Protein 3PNR (pdb70)

Structure (mmCIF, N/CA/C/O backbone):
data_3PNR
#
_entry.id   3PNR
#
_cell.length_a   71.150
_cell.length_b   71.150
_cell.length_c   120.090
_cell.angle_alpha   90.00
_cell.angle_beta   90.00
_cell.angle_gamma   90.00
#
_symmetry.space_group_name_H-M   'P 43'
#
loop_
_entity.id
_entity.type
_entity.pdbx_description
1 polymer 'Falcipain 2'
2 polymer PbICP-C
3 non-polymer GLYCEROL
4 non-polymer 'CADMIUM ION'
5 water water
#
loop_
_atom_site.group_PDB
_atom_site.id
_atom_site.type_symbol
_atom_site.label_atom_id
_atom_site.label_alt_id
_atom_site.label_comp_id
_atom_site.label_asym_id
_atom_site.label_entity_id
_atom_site.label_seq_id
_atom_site.pdbx_PDB_ins_code
_atom_site.Cartn_x
_atom_site.Cartn_y
_atom_site.Cartn_z
_atom_site.occupancy
_atom_site.B_iso_or_equiv
_atom_site.auth_seq_id
_atom_site.auth_comp_id
_atom_site.auth_asym_id
_atom_site.auth_atom_id
_atom_site.pdbx_PDB_model_num
ATOM 1 N N . MET A 1 1 ? 12.217 58.179 1.032 1.00 93.20 2 MET A N 1
ATOM 2 C CA . MET A 1 1 ? 11.669 58.716 -0.208 1.00 101.91 2 MET A CA 1
ATOM 3 C C . MET A 1 1 ? 10.448 57.932 -0.675 1.00 107.66 2 MET A C 1
ATOM 4 O O . MET A 1 1 ? 10.229 56.796 -0.258 1.00 114.54 2 MET A O 1
ATOM 9 N N . ASN A 1 2 ? 9.650 58.548 -1.541 1.00 103.76 3 ASN A N 1
ATOM 10 C CA . ASN A 1 2 ? 8.476 57.881 -2.081 1.00 94.84 3 ASN A CA 1
ATOM 11 C C . ASN A 1 2 ? 8.850 56.780 -3.045 1.00 77.73 3 ASN A C 1
ATOM 12 O O . ASN A 1 2 ? 9.714 56.951 -3.910 1.00 72.04 3 ASN A O 1
ATOM 17 N N . TYR A 1 3 ? 8.193 55.643 -2.878 1.00 67.92 4 TYR A N 1
ATOM 18 C CA . TYR A 1 3 ? 8.286 54.569 -3.843 1.00 60.77 4 TYR A CA 1
ATOM 19 C C . TYR A 1 3 ? 7.680 55.045 -5.161 1.00 57.59 4 TYR A C 1
ATOM 20 O O . TYR A 1 3 ? 8.304 54.939 -6.212 1.00 55.00 4 TYR A O 1
ATOM 29 N N . GLU A 1 4 ? 6.468 55.591 -5.088 1.00 61.49 5 GLU A N 1
ATOM 30 C CA . GLU A 1 4 ? 5.764 56.105 -6.264 1.00 68.22 5 GLU A CA 1
ATOM 31 C C . GLU A 1 4 ? 6.578 57.155 -7.012 1.00 70.01 5 GLU A C 1
ATOM 32 O O . GLU A 1 4 ? 6.606 57.166 -8.240 1.00 75.75 5 GLU A O 1
ATOM 38 N N . GLU A 1 5 ? 7.243 58.036 -6.274 1.00 68.94 6 GLU A N 1
ATOM 39 C CA . GLU A 1 5 ? 8.088 59.039 -6.901 1.00 77.93 6 GLU A CA 1
ATOM 40 C C . GLU A 1 5 ? 9.176 58.382 -7.741 1.00 81.35 6 GLU A C 1
ATOM 41 O O . GLU A 1 5 ? 9.301 58.660 -8.930 1.00 82.35 6 GLU A O 1
ATOM 47 N N . VAL A 1 6 ? 9.946 57.494 -7.116 1.00 84.72 7 VAL A N 1
ATOM 48 C CA . VAL A 1 6 ? 11.054 56.798 -7.777 1.00 75.62 7 VAL A CA 1
ATOM 49 C C . VAL A 1 6 ? 10.602 55.840 -8.889 1.00 73.00 7 VAL A C 1
ATOM 50 O O . VAL A 1 6 ? 11.258 55.722 -9.928 1.00 67.53 7 VAL A O 1
ATOM 54 N N . ILE A 1 7 ? 9.489 55.148 -8.672 1.00 70.09 8 ILE A N 1
ATOM 55 C CA . ILE A 1 7 ? 9.028 54.170 -9.646 1.00 72.60 8 ILE A CA 1
ATOM 56 C C . ILE A 1 7 ? 8.738 54.819 -11.002 1.00 81.93 8 ILE A C 1
ATOM 57 O O . ILE A 1 7 ? 8.999 54.229 -12.051 1.00 83.20 8 ILE A O 1
ATOM 62 N N . LYS A 1 8 ? 8.213 56.041 -10.979 1.00 89.20 9 LYS A N 1
ATOM 63 C CA . LYS A 1 8 ? 7.930 56.765 -12.216 1.00 92.39 9 LYS A CA 1
ATOM 64 C C . LYS A 1 8 ? 9.169 56.880 -13.107 1.00 83.68 9 LYS A C 1
ATOM 65 O O . LYS A 1 8 ? 9.091 56.670 -14.318 1.00 79.97 9 LYS A O 1
ATOM 71 N N . LYS A 1 9 ? 10.307 57.207 -12.497 1.00 81.89 10 LYS A N 1
ATOM 72 C CA . LYS A 1 9 ? 11.570 57.352 -13.224 1.00 78.35 10 LYS A CA 1
ATOM 73 C C . LYS A 1 9 ? 12.105 56.047 -13.813 1.00 86.36 10 LYS A C 1
ATOM 74 O O . LYS A 1 9 ? 12.977 56.067 -14.685 1.00 84.22 10 LYS A O 1
ATOM 80 N N . TYR A 1 10 ? 11.596 54.914 -13.337 1.00 93.70 11 TYR A N 1
ATOM 81 C CA . TYR A 1 10 ? 12.103 53.620 -13.794 1.00 90.45 11 TYR A CA 1
ATOM 82 C C . TYR A 1 10 ? 11.100 52.777 -14.586 1.00 95.63 11 TYR A C 1
ATOM 83 O O . TYR A 1 10 ? 11.498 51.957 -15.413 1.00 96.55 11 TYR A O 1
ATOM 92 N N . ARG A 1 11 ? 9.809 52.978 -14.345 1.00 92.88 12 ARG A N 1
ATOM 93 C CA . ARG A 1 11 ? 8.797 52.199 -15.053 1.00 92.83 12 ARG A CA 1
ATOM 94 C C . ARG A 1 11 ? 8.408 52.827 -16.389 1.00 101.09 12 ARG A C 1
ATOM 95 O O . ARG A 1 11 ? 8.378 52.150 -17.421 1.00 96.87 12 ARG A O 1
ATOM 103 N N . GLY A 1 12 ? 8.110 54.121 -16.365 1.00 108.46 13 GLY A N 1
ATOM 104 C CA . GLY A 1 12 ? 7.595 54.794 -17.543 1.00 114.25 13 GLY A CA 1
ATOM 105 C C . GLY A 1 12 ? 6.108 54.540 -17.701 1.00 120.28 13 GLY A C 1
ATOM 106 O O . GLY A 1 12 ? 5.362 54.561 -16.719 1.00 120.97 13 GLY A O 1
ATOM 107 N N . GLU A 1 13 ? 5.674 54.289 -18.933 1.00 125.69 14 GLU A N 1
ATOM 108 C CA . GLU A 1 13 ? 4.256 54.072 -19.219 1.00 130.45 14 GLU A CA 1
ATOM 109 C C . GLU A 1 13 ? 3.957 52.633 -19.634 1.00 131.70 14 GLU A C 1
ATOM 110 O O . GLU A 1 13 ? 2.797 52.242 -19.765 1.00 130.11 14 GLU A O 1
ATOM 116 N N . GLU A 1 14 ? 5.011 51.849 -19.833 1.00 133.12 15 GLU A N 1
ATOM 117 C CA . GLU A 1 14 ? 4.880 50.483 -20.330 1.00 131.66 15 GLU A CA 1
ATOM 118 C C . GLU A 1 14 ? 4.403 49.502 -19.261 1.00 123.02 15 GLU A C 1
ATOM 119 O O . GLU A 1 14 ? 4.803 49.593 -18.097 1.00 120.51 15 GLU A O 1
ATOM 125 N N . ASN A 1 15 ? 3.554 48.560 -19.668 1.00 113.50 16 ASN A N 1
ATOM 126 C CA . ASN A 1 15 ? 3.141 47.460 -18.800 1.00 103.08 16 ASN A CA 1
ATOM 127 C C . ASN A 1 15 ? 4.235 46.393 -18.759 1.00 88.26 16 ASN A C 1
ATOM 128 O O . ASN A 1 15 ? 5.301 46.580 -19.356 1.00 83.30 16 ASN A O 1
ATOM 133 N N . PHE A 1 16 ? 3.984 45.283 -18.063 1.00 76.56 17 PHE A N 1
ATOM 134 C CA . PHE A 1 16 ? 4.973 44.195 -17.992 1.00 67.29 17 PHE A CA 1
ATOM 135 C C . PHE A 1 16 ? 4.378 42.815 -17.680 1.00 58.51 17 PHE A C 1
ATOM 136 O O . PHE A 1 16 ? 3.388 42.689 -16.956 1.00 54.44 17 PHE A O 1
ATOM 144 N N . ASP A 1 17 ? 5.001 41.782 -18.232 1.00 61.04 18 ASP A N 1
ATOM 145 C CA . ASP A 1 17 ? 4.572 40.410 -17.985 1.00 68.52 18 ASP A CA 1
ATOM 146 C C . ASP A 1 17 ? 4.718 40.020 -16.514 1.00 68.46 18 ASP A C 1
ATOM 147 O O . ASP A 1 17 ? 5.814 40.063 -15.950 1.00 69.45 18 ASP A O 1
ATOM 152 N N . HIS A 1 18 ? 3.602 39.630 -15.907 1.00 63.67 19 HIS A N 1
ATOM 153 C CA . HIS A 1 18 ? 3.543 39.356 -14.478 1.00 62.98 19 HIS A CA 1
ATOM 154 C C . HIS A 1 18 ? 3.840 37.891 -14.182 1.00 57.64 19 HIS A C 1
ATOM 155 O O . HIS A 1 18 ? 3.845 37.465 -13.026 1.00 57.17 19 HIS A O 1
ATOM 162 N N . ALA A 1 19 ? 4.085 37.122 -15.233 1.00 54.39 20 ALA A N 1
ATOM 163 C CA . ALA A 1 19 ? 4.341 35.691 -15.084 1.00 57.88 20 ALA A CA 1
ATOM 164 C C . ALA A 1 19 ? 5.786 35.409 -14.678 1.00 62.31 20 ALA A C 1
ATOM 165 O O . ALA A 1 19 ? 6.043 34.704 -13.694 1.00 64.41 20 ALA A O 1
ATOM 167 N N . ALA A 1 20 ? 6.722 35.966 -15.442 1.00 53.94 21 ALA A N 1
ATOM 168 C CA . ALA A 1 20 ? 8.128 35.636 -15.268 1.00 55.31 21 ALA A CA 1
ATOM 169 C C . ALA A 1 20 ? 9.073 36.817 -15.434 1.00 54.10 21 ALA A C 1
ATOM 170 O O . ALA A 1 20 ? 8.916 37.630 -16.342 1.00 61.14 21 ALA A O 1
ATOM 172 N N . TYR A 1 21 ? 10.044 36.894 -14.527 1.00 48.82 22 TYR A N 1
ATOM 173 C CA . TYR A 1 21 ? 11.223 37.749 -14.665 1.00 53.61 22 TYR A CA 1
ATOM 174 C C . TYR A 1 21 ? 12.280 37.345 -13.623 1.00 53.82 22 TYR A C 1
ATOM 175 O O . TYR A 1 21 ? 11.978 37.235 -12.428 1.00 46.65 22 TYR A O 1
ATOM 184 N N . ASP A 1 22 ? 13.507 37.113 -14.083 1.00 45.25 23 ASP A N 1
ATOM 185 C CA . ASP A 1 22 ? 14.538 36.502 -13.248 1.00 39.66 23 ASP A CA 1
ATOM 186 C C . ASP A 1 22 ? 15.873 37.219 -13.385 1.00 38.23 23 ASP A C 1
ATOM 187 O O . ASP A 1 22 ? 16.559 37.104 -14.403 1.00 38.93 23 ASP A O 1
ATOM 192 N N . TRP A 1 23 ? 16.252 37.935 -12.338 1.00 39.67 24 TRP A N 1
ATOM 193 C CA . TRP A 1 23 ? 17.460 38.732 -12.375 1.00 41.01 24 TRP A CA 1
ATOM 194 C C . TRP A 1 23 ? 18.712 37.898 -12.562 1.00 37.44 24 TRP A C 1
ATOM 195 O O . TRP A 1 23 ? 19.736 38.404 -13.028 1.00 36.75 24 TRP A O 1
ATOM 206 N N . ARG A 1 24 ? 18.633 36.620 -12.216 1.00 32.95 25 ARG A N 1
ATOM 207 C CA . ARG A 1 24 ? 19.771 35.726 -12.427 1.00 39.25 25 ARG A CA 1
ATOM 208 C C . ARG A 1 24 ? 20.152 35.661 -13.907 1.00 45.30 25 ARG A C 1
ATOM 209 O O . ARG A 1 24 ? 21.249 35.236 -14.273 1.00 43.18 25 ARG A O 1
ATOM 217 N N . LEU A 1 25 ? 19.228 36.091 -14.753 1.00 45.36 26 LEU A N 1
ATOM 218 C CA . LEU A 1 25 ? 19.415 36.005 -16.185 1.00 43.35 26 LEU A CA 1
ATOM 219 C C . LEU A 1 25 ? 19.637 37.377 -16.793 1.00 41.18 26 LEU A C 1
ATOM 220 O O . LEU A 1 25 ? 19.876 37.507 -17.993 1.00 42.04 26 LEU A O 1
ATOM 225 N N . HIS A 1 26 ? 19.563 38.400 -15.957 1.00 39.02 27 HIS A N 1
ATOM 226 C CA . HIS A 1 26 ? 19.729 39.761 -16.429 1.00 40.81 27 HIS A CA 1
ATOM 227 C C . HIS A 1 26 ? 20.800 40.476 -15.643 1.00 47.04 27 HIS A C 1
ATOM 228 O O . HIS A 1 26 ? 20.624 41.624 -15.233 1.00 55.87 27 HIS A O 1
ATOM 235 N N . SER A 1 27 ? 21.908 39.772 -15.429 1.00 45.14 28 SER A N 1
ATOM 236 C CA . SER A 1 27 ? 23.097 40.360 -14.841 1.00 38.87 28 SER A CA 1
ATOM 237 C C . SER A 1 27 ? 22.774 41.099 -13.534 1.00 37.44 28 SER A C 1
ATOM 238 O O . SER A 1 27 ? 23.354 42.140 -13.229 1.00 40.58 28 SER A O 1
ATOM 241 N N . GLY A 1 28 ? 21.859 40.543 -12.748 1.00 41.33 29 GLY A N 1
ATOM 242 C CA . GLY A 1 28 ? 21.430 41.205 -11.525 1.00 47.24 29 GLY A CA 1
ATOM 243 C C . GLY A 1 28 ? 21.611 40.439 -10.224 1.00 44.01 29 GLY A C 1
ATOM 244 O O . GLY A 1 28 ? 21.242 40.941 -9.164 1.00 31.68 29 GLY A O 1
ATOM 245 N N . VAL A 1 29 ? 22.178 39.235 -10.285 1.00 40.80 30 VAL A N 1
ATOM 246 C CA . VAL A 1 29 ? 22.336 38.436 -9.075 1.00 38.69 30 VAL A CA 1
ATOM 247 C C . VAL A 1 29 ? 23.736 37.875 -8.920 1.00 40.88 30 VAL A C 1
ATOM 248 O O . VAL A 1 29 ? 24.204 37.134 -9.766 1.00 46.61 30 VAL A O 1
ATOM 252 N N . THR A 1 30 ? 24.396 38.232 -7.827 1.00 44.85 31 THR A N 1
ATOM 253 C CA . THR A 1 30 ? 25.720 37.712 -7.524 1.00 43.10 31 THR A CA 1
ATOM 254 C C . THR A 1 30 ? 25.644 36.368 -6.783 1.00 45.43 31 THR A C 1
ATOM 255 O O . THR A 1 30 ? 24.586 35.974 -6.288 1.00 41.36 31 THR A O 1
ATOM 259 N N . PRO A 1 31 ? 26.778 35.658 -6.709 1.00 45.84 32 PRO A N 1
ATOM 260 C CA . PRO A 1 31 ? 26.865 34.311 -6.121 1.00 47.22 32 PRO A CA 1
ATOM 261 C C . PRO A 1 31 ? 26.335 34.211 -4.693 1.00 44.45 32 PRO A C 1
ATOM 262 O O . PRO A 1 31 ? 26.579 35.098 -3.869 1.00 36.72 32 PRO A O 1
ATOM 266 N N . VAL A 1 32 ? 25.614 33.122 -4.434 1.00 40.70 33 VAL A N 1
ATOM 267 C CA . VAL A 1 32 ? 25.120 32.757 -3.115 1.00 38.94 33 VAL A CA 1
ATOM 268 C C . VAL A 1 32 ? 26.254 32.678 -2.095 1.00 40.11 33 VAL A C 1
ATOM 269 O O . VAL A 1 32 ? 27.358 32.223 -2.400 1.00 40.91 33 VAL A O 1
ATOM 273 N N . LYS A 1 33 ? 25.968 33.125 -0.880 1.00 41.75 34 LYS A N 1
ATOM 274 C CA . LYS A 1 33 ? 26.918 33.021 0.223 1.00 38.82 34 LYS A CA 1
ATOM 275 C C . LYS A 1 33 ? 26.365 32.214 1.404 1.00 37.65 34 LYS A C 1
ATOM 276 O O . LYS A 1 33 ? 25.259 31.677 1.365 1.00 37.63 34 LYS A O 1
ATOM 282 N N . ASP A 1 34 ? 27.153 32.127 2.462 1.00 39.35 35 ASP A N 1
ATOM 283 C CA . ASP A 1 34 ? 26.774 31.315 3.598 1.00 35.72 35 ASP A CA 1
ATOM 284 C C . ASP A 1 34 ? 27.018 32.105 4.876 1.00 39.73 35 ASP A C 1
ATOM 285 O O . ASP A 1 34 ? 28.158 32.441 5.199 1.00 46.35 35 ASP A O 1
ATOM 290 N N . GLN A 1 35 ? 25.936 32.413 5.588 1.00 42.70 36 GLN A N 1
ATOM 291 C CA . GLN A 1 35 ? 26.019 33.072 6.887 1.00 44.33 36 GLN A CA 1
ATOM 292 C C . GLN A 1 35 ? 26.550 32.112 7.953 1.00 40.55 36 GLN A C 1
ATOM 293 O O . GLN A 1 35 ? 26.992 32.538 9.024 1.00 40.38 36 GLN A O 1
ATOM 299 N N . LYS A 1 36 ? 26.508 30.818 7.642 1.00 39.58 37 LYS A N 1
ATOM 300 C CA . LYS A 1 36 ? 26.929 29.772 8.566 1.00 39.31 37 LYS A CA 1
ATOM 301 C C . LYS A 1 36 ? 26.121 29.826 9.863 1.00 52.33 37 LYS A C 1
ATOM 302 O O . LYS A 1 36 ? 24.941 30.184 9.854 1.00 46.05 37 LYS A O 1
ATOM 308 N N . ASN A 1 37 ? 26.755 29.468 10.975 1.00 57.56 38 ASN A N 1
ATOM 309 C CA . ASN A 1 37 ? 26.051 29.397 12.245 1.00 60.54 38 ASN A CA 1
ATOM 310 C C . ASN A 1 37 ? 26.104 30.726 12.969 1.00 67.32 38 ASN A C 1
ATOM 311 O O . ASN A 1 37 ? 26.902 30.919 13.888 1.00 78.66 38 ASN A O 1
ATOM 316 N N . CYS A 1 38 ? 25.240 31.642 12.555 1.00 57.19 39 CYS A N 1
ATOM 317 C CA . CYS A 1 38 ? 25.357 33.024 12.969 1.00 48.90 39 CYS A CA 1
ATOM 318 C C . CYS A 1 38 ? 24.082 33.722 12.518 1.00 45.41 39 CYS A C 1
ATOM 319 O O . CYS A 1 38 ? 23.681 33.573 11.373 1.00 36.65 39 CYS A O 1
ATOM 322 N N . GLY A 1 39 ? 23.432 34.461 13.416 1.00 47.21 40 GLY A N 1
ATOM 323 C CA . GLY A 1 39 ? 22.189 35.140 13.077 1.00 44.35 40 GLY A CA 1
ATOM 324 C C . GLY A 1 39 ? 22.408 36.438 12.318 1.00 42.61 40 GLY A C 1
ATOM 325 O O . GLY A 1 39 ? 22.031 37.520 12.777 1.00 43.23 40 GLY A O 1
ATOM 326 N N . SER A 1 40 ? 23.001 36.327 11.137 1.00 40.50 41 SER A N 1
ATOM 327 C CA . SER A 1 40 ? 23.497 37.493 10.416 1.00 37.37 41 SER A CA 1
ATOM 328 C C . SER A 1 40 ? 22.936 37.617 8.990 1.00 32.27 41 SER A C 1
ATOM 329 O O . SER A 1 40 ? 23.439 38.395 8.178 1.00 33.70 41 SER A O 1
ATOM 332 N N . ALA A 1 41 ? 21.895 36.850 8.683 1.00 32.09 42 ALA A N 1
ATOM 333 C CA . ALA A 1 41 ? 21.224 36.971 7.387 1.00 30.62 42 ALA A CA 1
ATOM 334 C C . ALA A 1 41 ? 20.795 38.410 7.062 1.00 33.02 42 ALA A C 1
ATOM 335 O O . ALA A 1 41 ? 20.632 38.756 5.898 1.00 39.64 42 ALA A O 1
ATOM 337 N N . TRP A 1 42 ? 20.603 39.238 8.086 1.00 38.59 43 TRP A N 1
ATOM 338 C CA . TRP A 1 42 ? 20.224 40.629 7.869 1.00 37.68 43 TRP A CA 1
ATOM 339 C C . TRP A 1 42 ? 21.348 41.345 7.112 1.00 39.80 43 TRP A C 1
ATOM 340 O O . TRP A 1 42 ? 21.106 42.264 6.325 1.00 41.84 43 TRP A O 1
ATOM 351 N N . ALA A 1 43 ? 22.580 40.905 7.329 1.00 37.82 44 ALA A N 1
ATOM 352 C CA . ALA A 1 43 ? 23.722 41.496 6.637 1.00 37.16 44 ALA A CA 1
ATOM 353 C C . ALA A 1 43 ? 23.851 40.949 5.208 1.00 34.99 44 ALA A C 1
ATOM 354 O O . ALA A 1 43 ? 24.156 41.679 4.269 1.00 42.52 44 ALA A O 1
ATOM 356 N N . PHE A 1 44 ? 23.607 39.660 5.044 1.00 42.05 45 PHE A N 1
ATOM 357 C CA . PHE A 1 44 ? 23.726 39.042 3.734 1.00 43.89 45 PHE A CA 1
ATOM 358 C C . PHE A 1 44 ? 22.663 39.569 2.787 1.00 33.93 45 PHE A C 1
ATOM 359 O O . PHE A 1 44 ? 22.970 39.940 1.660 1.00 38.92 45 PHE A O 1
ATOM 367 N N . SER A 1 45 ? 21.425 39.623 3.263 1.00 33.38 46 SER A N 1
ATOM 368 C CA . SER A 1 45 ? 20.305 40.211 2.523 1.00 34.47 46 SER A CA 1
ATOM 369 C C . SER A 1 45 ? 20.632 41.623 2.009 1.00 34.94 46 SER A C 1
ATOM 370 O O . SER A 1 45 ? 20.559 41.893 0.811 1.00 40.02 46 SER A O 1
ATOM 373 N N . SER A 1 46 ? 20.998 42.511 2.928 1.00 28.71 47 SER A N 1
ATOM 374 C CA . SER A 1 46 ? 21.324 43.902 2.614 1.00 28.60 47 SER A CA 1
ATOM 375 C C . SER A 1 46 ? 22.498 44.053 1.658 1.00 34.05 47 SER A C 1
ATOM 376 O O . SER A 1 46 ? 22.362 44.672 0.611 1.00 35.55 47 SER A O 1
ATOM 379 N N . ILE A 1 47 ? 23.658 43.519 2.041 1.00 31.73 48 ILE A N 1
ATOM 380 C CA . ILE A 1 47 ? 24.831 43.559 1.175 1.00 29.54 48 ILE A CA 1
ATOM 381 C C . ILE A 1 47 ? 24.469 42.995 -0.193 1.00 29.63 48 ILE A C 1
ATOM 382 O O . ILE A 1 47 ? 24.759 43.601 -1.220 1.00 37.13 48 ILE A O 1
ATOM 387 N N . GLY A 1 48 ? 23.831 41.830 -0.200 1.00 30.86 49 GLY A N 1
ATOM 388 C CA . GLY A 1 48 ? 23.349 41.233 -1.430 1.00 31.71 49 GLY A CA 1
ATOM 389 C C . GLY A 1 48 ? 22.624 42.227 -2.324 1.00 42.59 49 GLY A C 1
ATOM 390 O O . GLY A 1 48 ? 22.951 42.348 -3.507 1.00 50.01 49 GLY A O 1
ATOM 391 N N . SER A 1 49 ? 21.641 42.933 -1.767 1.00 40.38 50 SER A N 1
ATOM 392 C CA . SER A 1 49 ? 20.871 43.934 -2.516 1.00 38.20 50 SER A CA 1
ATOM 393 C C . SER A 1 49 ? 21.768 44.976 -3.172 1.00 40.08 50 SER A C 1
ATOM 394 O O . SER A 1 49 ? 21.522 45.383 -4.306 1.00 39.97 50 SER A O 1
ATOM 397 N N . VAL A 1 50 ? 22.811 45.397 -2.460 1.00 36.78 51 VAL A N 1
ATOM 398 C CA . VAL A 1 50 ? 23.738 46.398 -2.983 1.00 39.27 51 VAL A CA 1
ATOM 399 C C . VAL A 1 50 ? 24.601 45.849 -4.116 1.00 39.75 51 VAL A C 1
ATOM 400 O O . VAL A 1 50 ? 24.812 46.522 -5.130 1.00 35.97 51 VAL A O 1
ATOM 404 N N . GLU A 1 51 ? 25.110 44.636 -3.932 1.00 36.30 52 GLU A N 1
ATOM 405 C CA . GLU A 1 51 ? 25.849 43.957 -4.982 1.00 28.46 52 GLU A CA 1
ATOM 406 C C . GLU A 1 51 ? 25.006 43.934 -6.261 1.00 35.37 52 GLU A C 1
ATOM 407 O O . GLU A 1 51 ? 25.502 44.259 -7.344 1.00 37.91 52 GLU A O 1
ATOM 413 N N . SER A 1 52 ? 23.728 43.580 -6.141 1.00 36.85 53 SER A N 1
ATOM 414 C CA . SER A 1 52 ? 22.830 43.601 -7.309 1.00 39.12 53 SER A CA 1
ATOM 415 C C . SER A 1 52 ? 22.793 44.940 -8.037 1.00 42.08 53 SER A C 1
ATOM 416 O O . SER A 1 52 ? 23.053 45.010 -9.242 1.00 49.18 53 SER A O 1
ATOM 419 N N . GLN A 1 53 ? 22.452 45.994 -7.305 1.00 36.83 54 GLN A N 1
ATOM 420 C CA . GLN A 1 53 ? 22.440 47.346 -7.859 1.00 39.69 54 GLN A CA 1
ATOM 421 C C . GLN A 1 53 ? 23.717 47.670 -8.639 1.00 47.44 54 GLN A C 1
ATOM 422 O O . GLN A 1 53 ? 23.655 48.274 -9.700 1.00 51.74 54 GLN A O 1
ATOM 428 N N . TYR A 1 54 ? 24.870 47.250 -8.128 1.00 49.55 55 TYR A N 1
ATOM 429 C CA . TYR A 1 54 ? 26.138 47.524 -8.807 1.00 43.56 55 TYR A CA 1
ATOM 430 C C . TYR A 1 54 ? 26.266 46.781 -10.115 1.00 43.61 55 TYR A C 1
ATOM 431 O O . TYR A 1 54 ? 26.768 47.327 -11.093 1.00 53.13 55 TYR A O 1
ATOM 440 N N . ALA A 1 55 ? 25.808 45.534 -10.120 1.00 43.99 56 ALA A N 1
ATOM 441 C CA . ALA A 1 55 ? 25.827 44.699 -11.311 1.00 39.38 56 ALA A CA 1
ATOM 442 C C . ALA A 1 55 ? 24.897 45.268 -12.375 1.00 49.11 56 ALA A C 1
ATOM 443 O O . ALA A 1 55 ? 25.199 45.236 -13.571 1.00 54.30 56 ALA A O 1
ATOM 445 N N . ILE A 1 56 ? 23.758 45.783 -11.927 1.00 46.89 57 ILE A N 1
ATOM 446 C CA . ILE A 1 56 ? 22.723 46.260 -12.835 1.00 44.15 57 ILE A CA 1
ATOM 447 C C . ILE A 1 56 ? 23.023 47.675 -13.336 1.00 48.91 57 ILE A C 1
ATOM 448 O O . ILE A 1 56 ? 23.284 47.875 -14.517 1.00 56.35 57 ILE A O 1
ATOM 453 N N . ARG A 1 57 ? 23.009 48.646 -12.429 1.00 52.31 58 ARG A N 1
ATOM 454 C CA . ARG A 1 57 ? 23.127 50.057 -12.795 1.00 51.99 58 ARG A CA 1
ATOM 455 C C . ARG A 1 57 ? 24.507 50.454 -13.315 1.00 58.04 58 ARG A C 1
ATOM 456 O O . ARG A 1 57 ? 24.656 51.509 -13.924 1.00 66.28 58 ARG A O 1
ATOM 464 N N . LYS A 1 58 ? 25.516 49.624 -13.084 1.00 61.25 59 LYS A N 1
ATOM 465 C CA . LYS A 1 58 ? 26.888 50.030 -13.396 1.00 57.35 59 LYS A CA 1
ATOM 466 C C . LYS A 1 58 ? 27.750 48.924 -13.993 1.00 57.01 59 LYS A C 1
ATOM 467 O O . LYS A 1 58 ? 28.959 49.091 -14.158 1.00 55.18 59 LYS A O 1
ATOM 473 N N . ASN A 1 59 ? 27.121 47.803 -14.322 1.00 58.08 60 ASN A N 1
ATOM 474 C CA . ASN A 1 59 ? 27.823 46.677 -14.914 1.00 63.67 60 ASN A CA 1
ATOM 475 C C . ASN A 1 59 ? 29.107 46.321 -14.170 1.00 60.60 60 ASN A C 1
ATOM 476 O O . ASN A 1 59 ? 30.066 45.839 -14.770 1.00 66.96 60 ASN A O 1
ATOM 481 N N . LYS A 1 60 ? 29.118 46.559 -12.861 1.00 54.61 61 LYS A N 1
ATOM 482 C CA . LYS A 1 60 ? 30.253 46.206 -12.021 1.00 53.62 61 LYS A CA 1
ATOM 483 C C . LYS A 1 60 ? 29.923 44.962 -11.190 1.00 55.34 61 LYS A C 1
ATOM 484 O O . LYS A 1 60 ? 28.933 44.932 -10.461 1.00 58.44 61 LYS A O 1
ATOM 490 N N . LEU A 1 61 ? 30.748 43.929 -11.320 1.00 56.78 62 LEU A N 1
ATOM 491 C CA . LEU A 1 61 ? 30.585 42.718 -10.524 1.00 49.86 62 LEU A CA 1
ATOM 492 C C . LEU A 1 61 ? 31.477 42.800 -9.292 1.00 45.06 62 LEU A C 1
ATOM 493 O O . LEU A 1 61 ? 32.678 42.575 -9.365 1.00 55.68 62 LEU A O 1
ATOM 498 N N . ILE A 1 62 ? 30.886 43.160 -8.162 1.00 52.07 63 ILE A N 1
ATOM 499 C CA . ILE A 1 62 ? 31.640 43.308 -6.925 1.00 47.11 63 ILE A CA 1
ATOM 500 C C . ILE A 1 62 ? 30.925 42.569 -5.812 1.00 47.30 63 ILE A C 1
ATOM 501 O O . ILE A 1 62 ? 29.704 42.609 -5.720 1.00 59.89 63 ILE A O 1
ATOM 506 N N . THR A 1 63 ? 31.684 41.874 -4.979 1.00 43.53 64 THR A N 1
ATOM 507 C CA . THR A 1 63 ? 31.117 41.221 -3.809 1.00 42.92 64 THR A CA 1
ATOM 508 C C . THR A 1 63 ? 31.642 41.920 -2.559 1.00 44.65 64 THR A C 1
ATOM 509 O O . THR A 1 63 ? 32.833 42.223 -2.464 1.00 44.49 64 THR A O 1
ATOM 513 N N . LEU A 1 64 ? 30.752 42.183 -1.606 1.00 44.27 65 LEU A N 1
ATOM 514 C CA . LEU A 1 64 ? 31.089 43.047 -0.481 1.00 39.45 65 LEU A CA 1
ATOM 515 C C . LEU A 1 64 ? 31.090 42.334 0.866 1.00 51.26 65 LEU A C 1
ATOM 516 O O . LEU A 1 64 ? 30.705 41.165 0.975 1.00 50.89 65 LEU A O 1
ATOM 521 N N . SER A 1 65 ? 31.504 43.068 1.893 1.00 44.51 66 SER A N 1
ATOM 522 C CA . SER A 1 65 ? 31.876 42.475 3.165 1.00 42.83 66 SER A CA 1
ATOM 523 C C . SER A 1 65 ? 30.775 42.479 4.226 1.00 48.87 66 SER A C 1
ATOM 524 O O . SER A 1 65 ? 30.528 43.501 4.865 1.00 50.94 66 SER A O 1
ATOM 527 N N . GLU A 1 66 ? 30.143 41.324 4.431 1.00 41.84 67 GLU A N 1
ATOM 528 C CA . GLU A 1 66 ? 29.169 41.175 5.500 1.00 41.18 67 GLU A CA 1
ATOM 529 C C . GLU A 1 66 ? 29.846 41.258 6.850 1.00 42.94 67 GLU A C 1
ATOM 530 O O . GLU A 1 66 ? 29.256 41.757 7.810 1.00 52.54 67 GLU A O 1
ATOM 536 N N . GLN A 1 67 ? 31.073 40.754 6.938 1.00 35.98 68 GLN A N 1
ATOM 537 C CA . GLN A 1 67 ? 31.774 40.764 8.220 1.00 37.09 68 GLN A CA 1
ATOM 538 C C . GLN A 1 67 ? 31.833 42.185 8.764 1.00 38.74 68 GLN A C 1
ATOM 539 O O . GLN A 1 67 ? 31.674 42.405 9.959 1.00 41.91 68 GLN A O 1
ATOM 545 N N . GLU A 1 68 ? 32.048 43.149 7.872 1.00 37.26 69 GLU A N 1
ATOM 546 C CA . GLU A 1 68 ? 32.097 44.548 8.277 1.00 42.44 69 GLU A CA 1
ATOM 547 C C . GLU A 1 68 ? 30.788 45.020 8.885 1.00 44.53 69 GLU A C 1
ATOM 548 O O . GLU A 1 68 ? 30.790 45.638 9.940 1.00 50.51 69 GLU A O 1
ATOM 554 N N . LEU A 1 69 ? 29.667 44.736 8.232 1.00 49.52 70 LEU A N 1
ATOM 555 C CA . LEU A 1 69 ? 28.372 45.078 8.818 1.00 49.60 70 LEU A CA 1
ATOM 556 C C . LEU A 1 69 ? 28.168 44.386 10.166 1.00 46.12 70 LEU A C 1
ATOM 557 O O . LEU A 1 69 ? 27.661 44.991 11.107 1.00 48.23 70 LEU A O 1
ATOM 562 N N . VAL A 1 70 ? 28.558 43.116 10.256 1.00 45.04 71 VAL A N 1
ATOM 563 C CA . VAL A 1 70 ? 28.498 42.390 11.524 1.00 40.11 71 VAL A CA 1
ATOM 564 C C . VAL A 1 70 ? 29.329 43.115 12.596 1.00 49.08 71 VAL A C 1
ATOM 565 O O . VAL A 1 70 ? 28.840 43.381 13.693 1.00 52.03 71 VAL A O 1
ATOM 569 N N . ASP A 1 71 ? 30.571 43.459 12.264 1.00 47.15 72 ASP A N 1
ATOM 570 C CA . ASP A 1 71 ? 31.456 44.164 13.194 1.00 41.40 72 ASP A CA 1
ATOM 571 C C . ASP A 1 71 ? 31.078 45.624 13.467 1.00 44.97 72 ASP A C 1
ATOM 572 O O . ASP A 1 71 ? 31.118 46.072 14.611 1.00 45.00 72 ASP A O 1
ATOM 577 N N . CYS A 1 72 ? 30.730 46.364 12.417 1.00 45.41 73 CYS A N 1
ATOM 578 C CA . CYS A 1 72 ? 30.677 47.830 12.490 1.00 50.04 73 CYS A CA 1
ATOM 579 C C . CYS A 1 72 ? 29.282 48.436 12.598 1.00 57.96 73 CYS A C 1
ATOM 580 O O . CYS A 1 72 ? 29.147 49.639 12.789 1.00 66.28 73 CYS A O 1
ATOM 583 N N . SER A 1 73 ? 28.246 47.617 12.464 1.00 61.38 74 SER A N 1
ATOM 584 C CA . SER A 1 73 ? 26.878 48.120 12.507 1.00 55.70 74 SER A CA 1
ATOM 585 C C . SER A 1 73 ? 26.356 48.143 13.935 1.00 52.70 74 SER A C 1
ATOM 586 O O . SER A 1 73 ? 25.885 47.130 14.434 1.00 55.06 74 SER A O 1
ATOM 589 N N . PHE A 1 74 ? 26.413 49.307 14.575 1.00 59.80 75 PHE A N 1
ATOM 590 C CA . PHE A 1 74 ? 26.072 49.439 15.995 1.00 61.46 75 PHE A CA 1
ATOM 591 C C . PHE A 1 74 ? 24.569 49.541 16.328 1.00 59.20 75 PHE A C 1
ATOM 592 O O . PHE A 1 74 ? 24.180 49.499 17.495 1.00 59.77 75 PHE A O 1
ATOM 600 N N . LYS A 1 75 ? 23.719 49.660 15.318 1.00 54.85 76 LYS A N 1
ATOM 601 C CA . LYS A 1 75 ? 22.289 49.560 15.569 1.00 55.13 76 LYS A CA 1
ATOM 602 C C . LYS A 1 75 ? 21.878 48.094 15.647 1.00 56.37 76 LYS A C 1
ATOM 603 O O . LYS A 1 75 ? 20.914 47.748 16.317 1.00 60.74 76 LYS A O 1
ATOM 609 N N . ASN A 1 76 ? 22.624 47.233 14.964 1.00 51.01 77 ASN A N 1
ATOM 610 C CA . ASN A 1 76 ? 22.316 45.812 14.942 1.00 45.56 77 ASN A CA 1
ATOM 611 C C . ASN A 1 76 ? 23.143 45.025 15.952 1.00 45.19 77 ASN A C 1
ATOM 612 O O . ASN A 1 76 ? 23.990 45.588 16.647 1.00 40.41 77 ASN A O 1
ATOM 617 N N . TYR A 1 77 ? 22.905 43.719 16.024 1.00 41.16 78 TYR A N 1
ATOM 618 C CA . TYR A 1 77 ? 23.536 42.905 17.055 1.00 37.57 78 TYR A CA 1
ATOM 619 C C . TYR A 1 77 ? 24.357 41.744 16.510 1.00 40.80 78 TYR A C 1
ATOM 620 O O . TYR A 1 77 ? 24.358 40.655 17.084 1.00 45.20 78 TYR A O 1
ATOM 629 N N . GLY A 1 78 ? 25.062 41.988 15.413 1.00 42.90 79 GLY A N 1
ATOM 630 C CA . GLY A 1 78 ? 26.013 41.030 14.884 1.00 41.28 79 GLY A CA 1
ATOM 631 C C . GLY A 1 78 ? 25.412 39.660 14.661 1.00 41.68 79 GLY A C 1
ATOM 632 O O . GLY A 1 78 ? 24.430 39.510 13.945 1.00 41.29 79 GLY A O 1
ATOM 633 N N . CYS A 1 79 ? 26.003 38.659 15.299 1.00 40.18 80 CYS A N 1
ATOM 634 C CA . CYS A 1 79 ? 25.588 37.276 15.120 1.00 46.53 80 CYS A CA 1
ATOM 635 C C . CYS A 1 79 ? 24.278 36.948 15.806 1.00 51.25 80 CYS A C 1
ATOM 636 O O . CYS A 1 79 ? 23.791 35.819 15.713 1.00 55.83 80 CYS A O 1
ATOM 639 N N . ASN A 1 80 ? 23.704 37.935 16.485 1.00 47.45 81 ASN A N 1
ATOM 640 C CA . ASN A 1 80 ? 22.492 37.708 17.253 1.00 47.99 81 ASN A CA 1
ATOM 641 C C . ASN A 1 80 ? 21.263 38.408 16.710 1.00 47.22 81 ASN A C 1
ATOM 642 O O . ASN A 1 80 ? 20.269 38.552 17.412 1.00 58.79 81 ASN A O 1
ATOM 647 N N . GLY A 1 81 ? 21.325 38.825 15.455 1.00 39.96 82 GLY A N 1
ATOM 648 C CA . GLY A 1 81 ? 20.163 39.381 14.799 1.00 35.97 82 GLY A CA 1
ATOM 649 C C . GLY A 1 81 ? 20.325 40.848 14.478 1.00 42.77 82 GLY A C 1
ATOM 650 O O . GLY A 1 81 ? 21.227 41.512 14.987 1.00 43.05 82 GLY A O 1
ATOM 651 N N . GLY A 1 82 ? 19.444 41.352 13.620 1.00 36.47 83 GLY A N 1
ATOM 652 C CA . GLY A 1 82 ? 19.423 42.757 13.296 1.00 26.14 83 GLY A CA 1
ATOM 653 C C . GLY A 1 82 ? 18.235 43.069 12.419 1.00 35.70 83 GLY A C 1
ATOM 654 O O . GLY A 1 82 ? 17.375 42.216 12.205 1.00 35.17 83 GLY A O 1
ATOM 655 N N . LEU A 1 83 ? 18.196 44.298 11.911 1.00 40.94 84 LEU A N 1
ATOM 656 C CA . LEU A 1 83 ? 17.135 44.744 11.015 1.00 40.19 84 LEU A CA 1
ATOM 657 C C . LEU A 1 83 ? 17.734 45.229 9.710 1.00 42.30 84 LEU A C 1
ATOM 658 O O . LEU A 1 83 ? 18.848 45.763 9.679 1.00 48.35 84 LEU A O 1
ATOM 663 N N . ILE A 1 84 ? 16.979 45.035 8.635 1.00 45.00 85 ILE A N 1
ATOM 664 C CA . ILE A 1 84 ? 17.430 45.366 7.290 1.00 49.21 85 ILE A CA 1
ATOM 665 C C . ILE A 1 84 ? 17.705 46.858 7.130 1.00 52.07 85 ILE A C 1
ATOM 666 O O . ILE A 1 84 ? 18.756 47.251 6.622 1.00 60.95 85 ILE A O 1
ATOM 671 N N . ASN A 1 85 ? 16.776 47.685 7.589 1.00 46.78 86 ASN A N 1
ATOM 672 C CA . ASN A 1 85 ? 16.899 49.128 7.437 1.00 44.21 86 ASN A CA 1
ATOM 673 C C . ASN A 1 85 ? 18.012 49.711 8.304 1.00 42.86 86 ASN A C 1
ATOM 674 O O . ASN A 1 85 ? 18.673 50.676 7.916 1.00 53.71 86 ASN A O 1
ATOM 679 N N . ASN A 1 86 ? 18.202 49.134 9.484 1.00 39.19 87 ASN A N 1
ATOM 680 C CA . ASN A 1 86 ? 19.342 49.468 10.323 1.00 46.37 87 ASN A CA 1
ATOM 681 C C . ASN A 1 86 ? 20.613 49.243 9.545 1.00 51.96 87 ASN A C 1
ATOM 682 O O . ASN A 1 86 ? 21.586 49.974 9.717 1.00 56.05 87 ASN A O 1
ATOM 687 N N . ALA A 1 87 ? 20.594 48.206 8.706 1.00 45.44 88 ALA A N 1
ATOM 688 C CA . ALA A 1 87 ? 21.772 47.790 7.947 1.00 49.02 88 ALA A CA 1
ATOM 689 C C . ALA A 1 87 ? 22.142 48.815 6.888 1.00 49.53 88 ALA A C 1
ATOM 690 O O . ALA A 1 87 ? 23.323 49.097 6.680 1.00 45.67 88 ALA A O 1
ATOM 692 N N . PHE A 1 88 ? 21.129 49.359 6.215 1.00 44.02 89 PHE A N 1
ATOM 693 C CA . PHE A 1 88 ? 21.344 50.360 5.176 1.00 38.42 89 PHE A CA 1
ATOM 694 C C . PHE A 1 88 ? 21.761 51.686 5.781 1.00 39.61 89 PHE A C 1
ATOM 695 O O . PHE A 1 88 ? 22.706 52.320 5.318 1.00 41.30 89 PHE A O 1
ATOM 703 N N . GLU A 1 89 ? 21.045 52.099 6.818 1.00 40.36 90 GLU A N 1
ATOM 704 C CA . GLU A 1 89 ? 21.408 53.297 7.552 1.00 48.53 90 GLU A CA 1
ATOM 705 C C . GLU A 1 89 ? 22.863 53.229 7.984 1.00 50.04 90 GLU A C 1
ATOM 706 O O . GLU A 1 89 ? 23.601 54.212 7.879 1.00 54.89 90 GLU A O 1
ATOM 712 N N . ASP A 1 90 ? 23.296 52.063 8.447 1.00 53.33 91 ASP A N 1
ATOM 713 C CA . ASP A 1 90 ? 24.690 51.927 8.872 1.00 55.38 91 ASP A CA 1
ATOM 714 C C . ASP A 1 90 ? 25.674 51.958 7.691 1.00 47.04 91 ASP A C 1
ATOM 715 O O . ASP A 1 90 ? 26.793 52.452 7.827 1.00 40.20 91 ASP A O 1
ATOM 720 N N . MET A 1 91 ? 25.244 51.480 6.527 1.00 44.20 92 MET A N 1
ATOM 721 C CA . MET A 1 91 ? 26.087 51.554 5.331 1.00 50.25 92 MET A CA 1
ATOM 722 C C . MET A 1 91 ? 26.348 53.005 4.981 1.00 50.63 92 MET A C 1
ATOM 723 O O . MET A 1 91 ? 27.472 53.392 4.650 1.00 53.74 92 MET A O 1
ATOM 728 N N . ILE A 1 92 ? 25.290 53.802 5.044 1.00 47.31 93 ILE A N 1
ATOM 729 C CA . ILE A 1 92 ? 25.393 55.217 4.739 1.00 49.71 93 ILE A CA 1
ATOM 730 C C . ILE A 1 92 ? 26.309 55.910 5.747 1.00 46.40 93 ILE A C 1
ATOM 731 O O . ILE A 1 92 ? 27.280 56.569 5.378 1.00 48.02 93 ILE A O 1
ATOM 736 N N . GLU A 1 93 ? 26.012 55.728 7.024 1.00 39.73 94 GLU A N 1
ATOM 737 C CA . GLU A 1 93 ? 26.807 56.333 8.086 1.00 47.49 94 GLU A CA 1
ATOM 738 C C . GLU A 1 93 ? 28.308 55.987 8.010 1.00 49.73 94 GLU A C 1
ATOM 739 O O . GLU A 1 93 ? 29.153 56.807 8.361 1.00 58.90 94 GLU A O 1
ATOM 745 N N . LEU A 1 94 ? 28.643 54.782 7.554 1.00 45.11 95 LEU A N 1
ATOM 746 C CA . LEU A 1 94 ? 30.045 54.366 7.463 1.00 43.32 95 LEU A CA 1
ATOM 747 C C . LEU A 1 94 ? 30.730 54.895 6.206 1.00 50.31 95 LEU A C 1
ATOM 748 O O . LEU A 1 94 ? 31.941 54.765 6.043 1.00 60.80 95 LEU A O 1
ATOM 753 N N . GLY A 1 95 ? 29.949 55.466 5.304 1.00 44.50 96 GLY A N 1
ATOM 754 C CA . GLY A 1 95 ? 30.463 55.830 4.003 1.00 55.47 96 GLY A CA 1
ATOM 755 C C . GLY A 1 95 ? 30.899 54.631 3.175 1.00 60.70 96 GLY A C 1
ATOM 756 O O . GLY A 1 95 ? 31.969 54.656 2.570 1.00 66.11 96 GLY A O 1
ATOM 757 N N . GLY A 1 96 ? 30.087 53.576 3.152 1.00 54.74 97 GLY A N 1
ATOM 758 C CA . GLY A 1 96 ? 30.350 52.451 2.270 1.00 56.49 97 GLY A CA 1
ATOM 759 C C . GLY A 1 96 ? 31.102 51.261 2.850 1.00 48.26 97 GLY A C 1
ATOM 760 O O . GLY A 1 96 ? 31.676 51.328 3.934 1.00 51.10 97 GLY A O 1
ATOM 761 N N . ILE A 1 97 ? 31.122 50.172 2.091 1.00 44.32 98 ILE A N 1
ATOM 762 C CA . ILE A 1 97 ? 31.622 48.893 2.580 1.00 42.56 98 ILE A CA 1
ATOM 763 C C . ILE A 1 97 ? 32.820 48.374 1.797 1.00 36.74 98 ILE A C 1
ATOM 764 O O . ILE A 1 97 ? 32.904 48.537 0.591 1.00 37.74 98 ILE A O 1
ATOM 769 N N . CYS A 1 98 ? 33.748 47.736 2.494 1.00 41.41 99 CYS A N 1
ATOM 770 C CA . CYS A 1 98 ? 34.866 47.078 1.832 1.00 46.94 99 CYS A CA 1
ATOM 771 C C . CYS A 1 98 ? 34.387 45.864 1.038 1.00 49.12 99 CYS A C 1
ATOM 772 O O . CYS A 1 98 ? 33.358 45.271 1.359 1.00 52.25 99 CYS A O 1
ATOM 775 N N . PRO A 1 99 ? 35.126 45.508 -0.021 1.00 52.00 100 PRO A N 1
ATOM 776 C CA . PRO A 1 99 ? 34.979 44.218 -0.707 1.00 45.48 100 PRO A CA 1
ATOM 777 C C . PRO A 1 99 ? 35.376 43.084 0.232 1.00 48.17 100 PRO A C 1
ATOM 778 O O . PRO A 1 99 ? 36.298 43.262 1.040 1.00 41.63 100 PRO A O 1
ATOM 782 N N . ASP A 1 100 ? 34.702 41.939 0.132 1.00 47.10 101 ASP A N 1
ATOM 783 C CA . ASP A 1 100 ? 34.965 40.821 1.050 1.00 48.03 101 ASP A CA 1
ATOM 784 C C . ASP A 1 100 ? 36.311 40.124 0.821 1.00 44.11 101 ASP A C 1
ATOM 785 O O . ASP A 1 100 ? 36.750 39.335 1.652 1.00 48.13 101 ASP A O 1
ATOM 790 N N . GLY A 1 101 ? 36.966 40.412 -0.298 1.00 36.70 102 GLY A N 1
ATOM 791 C CA . GLY A 1 101 ? 38.345 39.990 -0.467 1.00 33.92 102 GLY A CA 1
ATOM 792 C C . GLY A 1 101 ? 39.250 40.644 0.574 1.00 48.66 102 GLY A C 1
ATOM 793 O O . GLY A 1 101 ? 40.149 40.004 1.119 1.00 53.26 102 GLY A O 1
ATOM 794 N N . ASP A 1 102 ? 39.001 41.919 0.865 1.00 49.29 103 ASP A N 1
ATOM 795 C CA . ASP A 1 102 ? 39.810 42.671 1.824 1.00 53.64 103 ASP A CA 1
ATOM 796 C C . ASP A 1 102 ? 39.404 42.419 3.276 1.00 61.03 103 ASP A C 1
ATOM 797 O O . ASP A 1 102 ? 40.172 42.669 4.198 1.00 63.86 103 ASP A O 1
ATOM 802 N N . TYR A 1 103 ? 38.189 41.920 3.469 1.00 62.23 104 TYR A N 1
ATOM 803 C CA . TYR A 1 103 ? 37.570 41.863 4.787 1.00 43.30 104 TYR A CA 1
ATOM 804 C C . TYR A 1 103 ? 36.664 40.636 4.816 1.00 38.23 104 TYR A C 1
ATOM 805 O O . TYR A 1 103 ? 35.446 40.756 4.848 1.00 36.79 104 TYR A O 1
ATOM 814 N N . PRO A 1 104 ? 37.269 39.444 4.780 1.00 38.02 105 PRO A N 1
ATOM 815 C CA . PRO A 1 104 ? 36.575 38.150 4.699 1.00 44.72 105 PRO A CA 1
ATOM 816 C C . PRO A 1 104 ? 35.560 37.931 5.808 1.00 47.62 105 PRO A C 1
ATOM 817 O O . PRO A 1 104 ? 35.589 38.598 6.842 1.00 47.30 105 PRO A O 1
ATOM 821 N N . TYR A 1 105 ? 34.674 36.969 5.591 1.00 47.20 106 TYR A N 1
ATOM 822 C CA . TYR A 1 105 ? 33.682 36.602 6.590 1.00 42.53 106 TYR A CA 1
ATOM 823 C C . TYR A 1 105 ? 34.219 35.533 7.543 1.00 45.09 106 TYR A C 1
ATOM 824 O O . TYR A 1 105 ? 34.742 34.505 7.114 1.00 49.16 106 TYR A O 1
ATOM 833 N N . VAL A 1 106 ? 34.089 35.774 8.841 1.00 44.13 107 VAL A N 1
ATOM 834 C CA . VAL A 1 106 ? 34.574 34.820 9.830 1.00 40.84 107 VAL A CA 1
ATOM 835 C C . VAL A 1 106 ? 33.486 34.475 10.852 1.00 46.89 107 VAL A C 1
ATOM 836 O O . VAL A 1 106 ? 33.778 34.024 11.969 1.00 42.71 107 VAL A O 1
ATOM 840 N N . SER A 1 107 ? 32.233 34.706 10.462 1.00 43.89 108 SER A N 1
ATOM 841 C CA . SER A 1 107 ? 31.081 34.306 11.261 1.00 45.90 108 SER A CA 1
ATOM 842 C C . SER A 1 107 ? 31.123 34.788 12.716 1.00 49.89 108 SER A C 1
ATOM 843 O O . SER A 1 107 ? 31.168 35.988 12.991 1.00 55.72 108 SER A O 1
ATOM 846 N N . ASP A 1 108 ? 31.110 33.827 13.636 1.00 51.81 109 ASP A N 1
ATOM 847 C CA . ASP A 1 108 ? 30.973 34.072 15.068 1.00 44.98 109 ASP A CA 1
ATOM 848 C C . ASP A 1 108 ? 32.309 34.306 15.795 1.00 45.95 109 ASP A C 1
ATOM 849 O O . ASP A 1 108 ? 32.336 34.592 16.995 1.00 49.61 109 ASP A O 1
ATOM 854 N N . ALA A 1 109 ? 33.414 34.171 15.073 1.00 35.05 110 ALA A N 1
ATOM 855 C CA . ALA A 1 109 ? 34.721 34.369 15.668 1.00 38.40 110 ALA A CA 1
ATOM 856 C C . ALA A 1 109 ? 34.961 35.846 16.010 1.00 46.88 110 ALA A C 1
ATOM 857 O O . ALA A 1 109 ? 34.695 36.728 15.203 1.00 49.09 110 ALA A O 1
ATOM 859 N N . PRO A 1 110 ? 35.465 36.115 17.220 1.00 58.70 111 PRO A N 1
ATOM 860 C CA . PRO A 1 110 ? 35.798 37.480 17.643 1.00 61.62 111 PRO A CA 1
ATOM 861 C C . PRO A 1 110 ? 36.599 38.241 16.582 1.00 58.04 111 PRO A C 1
ATOM 862 O O . PRO A 1 110 ? 37.690 37.822 16.193 1.00 59.13 111 PRO A O 1
ATOM 866 N N . ASN A 1 111 ? 36.047 39.362 16.133 1.00 49.24 112 ASN A N 1
ATOM 867 C CA . ASN A 1 111 ? 36.656 40.176 15.097 1.00 44.85 112 ASN A CA 1
ATOM 868 C C . ASN A 1 111 ? 36.402 41.658 15.385 1.00 48.64 112 ASN A C 1
ATOM 869 O O . ASN A 1 111 ? 35.302 42.037 15.789 1.00 52.72 112 ASN A O 1
ATOM 874 N N . LEU A 1 112 ? 37.408 42.506 15.196 1.00 48.53 113 LEU A N 1
ATOM 875 C CA . LEU A 1 112 ? 37.217 43.930 15.496 1.00 47.05 113 LEU A CA 1
ATOM 876 C C . LEU A 1 112 ? 36.834 44.724 14.251 1.00 40.85 113 LEU A C 1
ATOM 877 O O . LEU A 1 112 ? 37.372 44.505 13.165 1.00 34.30 113 LEU A O 1
ATOM 882 N N . CYS A 1 113 ? 35.903 45.654 14.417 1.00 42.88 114 CYS A N 1
ATOM 883 C CA . CYS A 1 113 ? 35.578 46.584 13.347 1.00 40.57 114 CYS A CA 1
ATOM 884 C C . CYS A 1 113 ? 36.800 47.400 12.924 1.00 44.29 114 CYS A C 1
ATOM 885 O O . CYS A 1 113 ? 37.480 48.015 13.751 1.00 44.08 114 CYS A O 1
ATOM 888 N N . ASN A 1 114 ? 37.063 47.409 11.626 1.00 47.76 115 ASN A N 1
ATOM 889 C CA . ASN A 1 114 ? 38.155 48.194 11.069 1.00 50.33 115 ASN A CA 1
ATOM 890 C C . ASN A 1 114 ? 37.824 48.650 9.663 1.00 46.01 115 ASN A C 1
ATOM 891 O O . ASN A 1 114 ? 38.071 47.924 8.705 1.00 47.34 115 ASN A O 1
ATOM 896 N N . ILE A 1 115 ? 37.282 49.857 9.542 1.00 42.27 116 ILE A N 1
ATOM 897 C CA . ILE A 1 115 ? 36.775 50.340 8.266 1.00 41.98 116 ILE A CA 1
ATOM 898 C C . ILE A 1 115 ? 37.846 50.868 7.314 1.00 47.19 116 ILE A C 1
ATOM 899 O O . ILE A 1 115 ? 37.511 51.446 6.289 1.00 48.54 116 ILE A O 1
ATOM 904 N N . ASP A 1 116 ? 39.121 50.677 7.631 1.00 45.12 117 ASP A N 1
ATOM 905 C CA . ASP A 1 116 ? 40.166 51.060 6.687 1.00 53.18 117 ASP A CA 1
ATOM 906 C C . ASP A 1 116 ? 40.968 49.858 6.200 1.00 62.66 117 ASP A C 1
ATOM 907 O O . ASP A 1 116 ? 42.171 49.955 5.978 1.00 70.06 117 ASP A O 1
ATOM 912 N N . ARG A 1 117 ? 40.288 48.731 6.018 1.00 63.75 118 ARG A N 1
ATOM 913 C CA . ARG A 1 117 ? 40.938 47.512 5.543 1.00 61.91 118 ARG A CA 1
ATOM 914 C C . ARG A 1 117 ? 40.891 47.441 4.024 1.00 64.57 118 ARG A C 1
ATOM 915 O O . ARG A 1 117 ? 41.344 46.470 3.414 1.00 69.80 118 ARG A O 1
ATOM 923 N N . CYS A 1 118 ? 40.335 48.487 3.423 1.00 64.48 119 CYS A N 1
ATOM 924 C CA . CYS A 1 118 ? 40.345 48.663 1.975 1.00 65.26 119 CYS A CA 1
ATOM 925 C C . CYS A 1 118 ? 40.477 50.152 1.656 1.00 66.32 119 CYS A C 1
ATOM 926 O O . CYS A 1 118 ? 40.080 51.008 2.450 1.00 64.99 119 CYS A O 1
ATOM 929 N N . THR A 1 119 ? 41.034 50.465 0.495 1.00 65.34 120 THR A N 1
ATOM 930 C CA . THR A 1 119 ? 41.137 51.854 0.077 1.00 75.86 120 THR A CA 1
ATOM 931 C C . THR A 1 119 ? 39.859 52.293 -0.623 1.00 79.40 120 THR A C 1
ATOM 932 O O . THR A 1 119 ? 39.288 53.338 -0.298 1.00 80.26 120 THR A O 1
ATOM 936 N N . GLU A 1 120 ? 39.420 51.488 -1.589 1.00 81.22 121 GLU A N 1
ATOM 937 C CA . GLU A 1 120 ? 38.172 51.738 -2.303 1.00 80.72 121 GLU A CA 1
ATOM 938 C C . GLU A 1 120 ? 37.005 51.047 -1.598 1.00 72.61 121 GLU A C 1
ATOM 939 O O . GLU A 1 120 ? 37.112 49.901 -1.176 1.00 73.12 121 GLU A O 1
ATOM 945 N N . LYS A 1 121 ? 35.895 51.764 -1.465 1.00 63.66 122 LYS A N 1
ATOM 946 C CA . LYS A 1 121 ? 34.713 51.244 -0.801 1.00 54.66 122 LYS A CA 1
ATOM 947 C C . LYS A 1 121 ? 33.510 51.486 -1.676 1.00 54.45 122 LYS A C 1
ATOM 948 O O . LYS A 1 121 ? 33.549 52.331 -2.564 1.00 57.26 122 LYS A O 1
ATOM 954 N N . TYR A 1 122 ? 32.438 50.742 -1.426 1.00 53.19 123 TYR A N 1
ATOM 955 C CA . TYR A 1 122 ? 31.210 50.906 -2.190 1.00 47.19 123 TYR A CA 1
ATOM 956 C C . TYR A 1 122 ? 30.055 51.222 -1.256 1.00 53.09 123 TYR A C 1
ATOM 957 O O . TYR A 1 122 ? 29.812 50.514 -0.279 1.00 59.28 123 TYR A O 1
ATOM 966 N N . GLY A 1 123 ? 29.355 52.307 -1.554 1.00 49.00 124 GLY A N 1
ATOM 967 C CA . GLY A 1 123 ? 28.295 52.772 -0.693 1.00 44.85 124 GLY A CA 1
ATOM 968 C C . GLY A 1 123 ? 26.996 52.833 -1.457 1.00 53.01 124 GLY A C 1
ATOM 969 O O . GLY A 1 123 ? 26.931 52.475 -2.637 1.00 51.11 124 GLY A O 1
ATOM 970 N N . ILE A 1 124 ? 25.954 53.277 -0.771 1.00 51.64 125 ILE A N 1
ATOM 971 C CA . ILE A 1 124 ? 24.684 53.538 -1.411 1.00 50.87 125 ILE A CA 1
ATOM 972 C C . ILE A 1 124 ? 24.369 55.002 -1.163 1.00 49.84 125 ILE A C 1
ATOM 973 O O . ILE A 1 124 ? 24.970 55.625 -0.298 1.00 42.70 125 ILE A O 1
ATOM 978 N N . LYS A 1 125 ? 23.460 55.571 -1.938 1.00 60.74 126 LYS A N 1
ATOM 979 C CA . LYS A 1 125 ? 23.098 56.963 -1.718 1.00 65.94 126 LYS A CA 1
ATOM 980 C C . LYS A 1 125 ? 21.949 57.013 -0.729 1.00 67.10 126 LYS A C 1
ATOM 981 O O . LYS A 1 125 ? 21.981 57.758 0.248 1.00 71.76 126 LYS A O 1
ATOM 987 N N . ASN A 1 126 ? 20.944 56.186 -0.985 1.00 62.57 127 ASN A N 1
ATOM 988 C CA . ASN A 1 126 ? 19.767 56.110 -0.141 1.00 5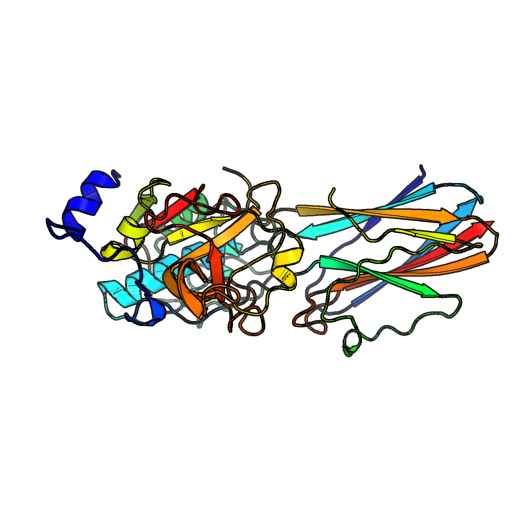4.25 127 ASN A CA 1
ATOM 989 C C . ASN A 1 126 ? 19.229 54.691 -0.176 1.00 55.33 127 ASN A C 1
ATOM 990 O O . ASN A 1 126 ? 19.800 53.811 -0.826 1.00 62.24 127 ASN A O 1
ATOM 995 N N . TYR A 1 127 ? 18.127 54.464 0.519 1.00 46.04 128 TYR A N 1
ATOM 996 C CA . TYR A 1 127 ? 17.413 53.214 0.364 1.00 41.33 128 TYR A CA 1
ATOM 997 C C . TYR A 1 127 ? 15.923 53.482 0.341 1.00 49.23 128 TYR A C 1
ATOM 998 O O . TYR A 1 127 ? 15.480 54.565 0.711 1.00 55.49 128 TYR A O 1
ATOM 1007 N N . LEU A 1 128 ? 15.154 52.494 -0.098 1.00 53.66 129 LEU A N 1
ATOM 1008 C CA . LEU A 1 128 ? 13.732 52.687 -0.350 1.00 50.57 129 LEU A CA 1
ATOM 1009 C C . LEU A 1 128 ? 12.858 51.565 0.228 1.00 55.08 129 LEU A C 1
ATOM 1010 O O . LEU A 1 128 ? 13.210 50.379 0.165 1.00 52.16 129 LEU A O 1
ATOM 1015 N N . SER A 1 129 ? 11.709 51.939 0.784 1.00 58.69 130 SER A N 1
ATOM 1016 C CA . SER A 1 129 ? 10.772 50.945 1.302 1.00 51.51 130 SER A CA 1
ATOM 1017 C C . SER A 1 129 ? 9.747 50.588 0.242 1.00 55.26 130 SER A C 1
ATOM 1018 O O . SER A 1 129 ? 9.140 51.466 -0.362 1.00 58.53 130 SER A O 1
ATOM 1021 N N . VAL A 1 130 ? 9.566 49.292 0.012 1.00 53.99 131 VAL A N 1
ATOM 1022 C CA . VAL A 1 130 ? 8.666 48.836 -1.029 1.00 52.66 131 VAL A CA 1
ATOM 1023 C C . VAL A 1 130 ? 7.346 48.382 -0.437 1.00 56.61 131 VAL A C 1
ATOM 1024 O O . VAL A 1 130 ? 7.322 47.636 0.540 1.00 52.19 131 VAL A O 1
ATOM 1028 N N . PRO A 1 131 ? 6.237 48.853 -1.021 1.00 64.29 132 PRO A N 1
ATOM 1029 C CA . PRO A 1 131 ? 4.887 48.456 -0.604 1.00 60.90 132 PRO A CA 1
ATOM 1030 C C . PRO A 1 131 ? 4.681 46.966 -0.843 1.00 58.52 132 PRO A C 1
ATOM 1031 O O . PRO A 1 131 ? 5.107 46.447 -1.873 1.00 47.84 132 PRO A O 1
ATOM 1035 N N . ASP A 1 132 ? 4.036 46.294 0.106 1.00 64.99 133 ASP A N 1
ATOM 1036 C CA . ASP A 1 132 ? 3.855 44.851 0.050 1.00 64.30 133 ASP A CA 1
ATOM 1037 C C . ASP A 1 132 ? 3.020 44.444 -1.158 1.00 58.29 133 ASP A C 1
ATOM 1038 O O . ASP A 1 132 ? 2.890 43.256 -1.478 1.00 57.45 133 ASP A O 1
ATOM 1043 N N . ASN A 1 133 ? 2.451 45.432 -1.834 1.00 49.60 134 ASN A N 1
ATOM 1044 C CA . ASN A 1 133 ? 1.591 45.141 -2.974 1.00 59.33 134 ASN A CA 1
ATOM 1045 C C . ASN A 1 133 ? 2.192 45.600 -4.301 1.00 59.15 134 ASN A C 1
ATOM 1046 O O . ASN A 1 133 ? 1.532 45.565 -5.337 1.00 57.87 134 ASN A O 1
ATOM 1051 N N . LYS A 1 134 ? 3.454 46.016 -4.266 1.00 63.50 135 LYS A N 1
ATOM 1052 C CA . LYS A 1 134 ? 4.167 46.369 -5.489 1.00 66.58 135 LYS A CA 1
ATOM 1053 C C . LYS A 1 134 ? 5.479 45.588 -5.637 1.00 61.02 135 LYS A C 1
ATOM 1054 O O . LYS A 1 134 ? 6.474 46.124 -6.131 1.00 56.48 135 LYS A O 1
ATOM 1060 N N . LEU A 1 135 ? 5.474 44.320 -5.226 1.00 59.91 136 LEU A N 1
ATOM 1061 C CA . LEU A 1 135 ? 6.697 43.498 -5.238 1.00 51.19 136 LEU A CA 1
ATOM 1062 C C . LEU A 1 135 ? 7.216 43.154 -6.633 1.00 46.45 136 LEU A C 1
ATOM 1063 O O . LEU A 1 135 ? 8.394 43.332 -6.919 1.00 46.90 136 LEU A O 1
ATOM 1068 N N . LYS A 1 136 ? 6.346 42.645 -7.498 1.00 47.77 137 LYS A N 1
ATOM 1069 C CA . LYS A 1 136 ? 6.768 42.302 -8.850 1.00 43.29 137 LYS A CA 1
ATOM 1070 C C . LYS A 1 136 ? 7.220 43.537 -9.620 1.00 47.25 137 LYS A C 1
ATOM 1071 O O . LYS A 1 136 ? 8.222 43.502 -10.331 1.00 52.91 137 LYS A O 1
ATOM 1077 N N . GLU A 1 137 ? 6.475 44.627 -9.471 1.00 53.55 138 GLU A N 1
ATOM 1078 C CA . GLU A 1 137 ? 6.812 45.895 -10.113 1.00 50.07 138 GLU A CA 1
ATOM 1079 C C . GLU A 1 137 ? 8.163 46.423 -9.640 1.00 43.11 138 GLU A C 1
ATOM 1080 O O . GLU A 1 137 ? 9.017 46.786 -10.447 1.00 47.00 138 GLU A O 1
ATOM 1086 N N . ALA A 1 138 ? 8.347 46.474 -8.327 1.00 42.18 139 ALA A N 1
ATOM 1087 C CA . ALA A 1 138 ? 9.627 46.878 -7.758 1.00 47.24 139 ALA A CA 1
ATOM 1088 C C . ALA A 1 138 ? 10.747 45.965 -8.285 1.00 53.64 139 ALA A C 1
ATOM 1089 O O . ALA A 1 138 ? 11.820 46.439 -8.674 1.00 51.47 139 ALA A O 1
ATOM 1091 N N . LEU A 1 139 ? 10.482 44.658 -8.307 1.00 46.26 140 LEU A N 1
ATOM 1092 C CA . LEU A 1 139 ? 11.393 43.687 -8.914 1.00 51.70 140 LEU A CA 1
ATOM 1093 C C . LEU A 1 139 ? 11.703 44.003 -10.369 1.00 56.87 140 LEU A C 1
ATOM 1094 O O . LEU A 1 139 ? 12.868 44.080 -10.764 1.00 63.37 140 LEU A O 1
ATOM 1099 N N . ARG A 1 140 ? 10.655 44.166 -11.168 1.00 51.13 141 ARG A N 1
ATOM 1100 C CA . ARG A 1 140 ? 10.813 44.369 -12.604 1.00 45.65 141 ARG A CA 1
ATOM 1101 C C . ARG A 1 140 ? 11.696 45.568 -12.956 1.00 45.16 141 ARG A C 1
ATOM 1102 O O . ARG A 1 140 ? 12.616 45.447 -13.765 1.00 47.83 141 ARG A O 1
ATOM 1110 N N . PHE A 1 141 ? 11.435 46.719 -12.342 1.00 44.24 142 PHE A N 1
ATOM 1111 C CA . PHE A 1 141 ? 12.090 47.961 -12.773 1.00 46.28 142 PHE A CA 1
ATOM 1112 C C . PHE A 1 141 ? 13.161 48.480 -11.816 1.00 51.57 142 PHE A C 1
ATOM 1113 O O . PHE A 1 141 ? 14.007 49.292 -12.206 1.00 53.65 142 PHE A O 1
ATOM 1121 N N . LEU A 1 142 ? 13.129 48.015 -10.572 1.00 42.08 143 LEU A N 1
ATOM 1122 C CA . LEU A 1 142 ? 14.109 48.465 -9.586 1.00 49.21 143 LEU A CA 1
ATOM 1123 C C . LEU A 1 142 ? 15.191 47.429 -9.265 1.00 51.08 143 LEU A C 1
ATOM 1124 O O . LEU A 1 142 ? 16.328 47.796 -8.973 1.00 49.24 143 LEU A O 1
ATOM 1129 N N . GLY A 1 143 ? 14.843 46.144 -9.314 1.00 45.62 144 GLY A N 1
ATOM 1130 C CA . GLY A 1 143 ? 15.818 45.102 -9.054 1.00 45.18 144 GLY A CA 1
ATOM 1131 C C . GLY A 1 143 ? 15.524 44.299 -7.803 1.00 47.71 144 GLY A C 1
ATOM 1132 O O . GLY A 1 143 ? 14.454 44.439 -7.223 1.00 50.51 144 GLY A O 1
ATOM 1133 N N . PRO A 1 144 ? 16.480 43.452 -7.376 1.00 50.35 145 PRO A N 1
ATOM 1134 C CA . PRO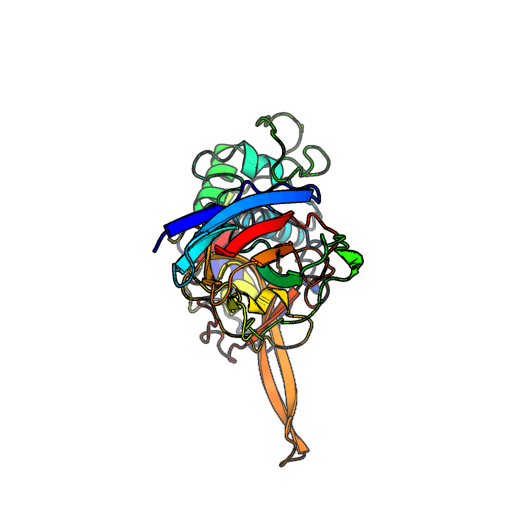 A 1 144 ? 16.249 42.510 -6.271 1.00 38.74 145 PRO A CA 1
ATOM 1135 C C . PRO A 1 144 ? 15.966 43.230 -4.953 1.00 38.87 145 PRO A C 1
ATOM 1136 O O . PRO A 1 144 ? 16.558 44.273 -4.671 1.00 40.03 145 PRO A O 1
ATOM 1140 N N . ILE A 1 145 ? 15.059 42.670 -4.161 1.00 36.83 146 ILE A N 1
ATOM 1141 C CA . ILE A 1 145 ? 14.625 43.305 -2.925 1.00 39.70 146 ILE A CA 1
ATOM 1142 C C . ILE A 1 145 ? 15.077 42.571 -1.667 1.00 34.93 146 ILE A C 1
ATOM 1143 O O . ILE A 1 145 ? 14.840 41.378 -1.497 1.00 32.82 146 ILE A O 1
ATOM 1148 N N . SER A 1 146 ? 15.711 43.307 -0.771 1.00 38.21 147 SER A N 1
ATOM 1149 C CA . SER A 1 146 ? 16.048 42.772 0.530 1.00 32.31 147 SER A CA 1
ATOM 1150 C C . SER A 1 146 ? 14.759 42.687 1.351 1.00 32.46 147 SER A C 1
ATOM 1151 O O . SER A 1 146 ? 14.103 43.701 1.594 1.00 42.07 147 SER A O 1
ATOM 1154 N N . ILE A 1 147 ? 14.367 41.481 1.753 1.00 34.89 148 ILE A N 1
ATOM 1155 C CA . ILE A 1 147 ? 13.089 41.311 2.450 1.00 36.17 148 ILE A CA 1
ATOM 1156 C C . ILE A 1 147 ? 13.156 40.449 3.693 1.00 38.66 148 ILE A C 1
ATOM 1157 O O . ILE A 1 147 ? 14.090 39.669 3.879 1.00 47.92 148 ILE A O 1
ATOM 1162 N N . SER A 1 148 ? 12.139 40.589 4.537 1.00 44.49 149 SER A N 1
ATOM 1163 C CA . SER A 1 148 ? 11.969 39.723 5.702 1.00 46.38 149 SER A CA 1
ATOM 1164 C C . SER A 1 148 ? 11.068 38.541 5.358 1.00 43.64 149 SER A C 1
ATOM 1165 O O . SER A 1 148 ? 10.303 38.580 4.387 1.00 45.21 149 SER A O 1
ATOM 1168 N N . VAL A 1 149 ? 11.169 37.490 6.157 1.00 37.21 150 VAL A N 1
ATOM 1169 C CA . VAL A 1 149 ? 10.371 36.288 5.950 1.00 42.97 150 VAL A CA 1
ATOM 1170 C C . VAL A 1 149 ? 10.268 35.476 7.245 1.00 44.60 150 VAL A C 1
ATOM 1171 O O . VAL A 1 149 ? 11.043 35.680 8.187 1.00 49.31 150 VAL A O 1
ATOM 1175 N N . ALA A 1 150 ? 9.307 34.560 7.281 1.00 42.41 151 ALA A N 1
ATOM 1176 C CA . ALA A 1 150 ? 9.037 33.753 8.466 1.00 41.17 151 ALA A CA 1
ATOM 1177 C C . ALA A 1 150 ? 9.334 32.294 8.178 1.00 36.50 151 ALA A C 1
ATOM 1178 O O . ALA A 1 150 ? 8.552 31.616 7.526 1.00 48.08 151 ALA A O 1
ATOM 1180 N N . VAL A 1 151 ? 10.462 31.803 8.662 1.00 42.63 152 VAL A N 1
ATOM 1181 C CA . VAL A 1 151 ? 10.883 30.454 8.298 1.00 52.17 152 VAL A CA 1
ATOM 1182 C C . VAL A 1 151 ? 10.644 29.462 9.424 1.00 45.28 152 VAL A C 1
ATOM 1183 O O . VAL A 1 151 ? 10.886 29.761 10.588 1.00 46.20 152 VAL A O 1
ATOM 1187 N N . SER A 1 152 ? 10.166 28.275 9.075 1.00 47.54 153 SER A N 1
ATOM 1188 C CA . SER A 1 152 ? 10.018 27.210 10.063 1.00 44.13 153 SER A CA 1
ATOM 1189 C C . SER A 1 152 ? 11.200 26.243 9.952 1.00 43.34 153 SER A C 1
ATOM 1190 O O . SER A 1 152 ? 12.163 26.518 9.242 1.00 54.45 153 SER A O 1
ATOM 1193 N N . ASP A 1 153 ? 11.131 25.116 10.649 1.00 52.29 154 ASP A N 1
ATOM 1194 C CA . ASP A 1 153 ? 12.165 24.086 10.541 1.00 53.12 154 ASP A CA 1
ATOM 1195 C C . ASP A 1 153 ? 12.128 23.384 9.179 1.00 54.87 154 ASP A C 1
ATOM 1196 O O . ASP A 1 153 ? 13.072 22.698 8.813 1.00 56.29 154 ASP A O 1
ATOM 1201 N N . ASP A 1 154 ? 11.045 23.552 8.430 1.00 57.70 155 ASP A N 1
ATOM 1202 C CA . ASP A 1 154 ? 10.902 22.847 7.154 1.00 66.45 155 ASP A CA 1
ATOM 1203 C C . ASP A 1 154 ? 11.825 23.380 6.064 1.00 64.21 155 ASP A C 1
ATOM 1204 O O . ASP A 1 154 ? 12.267 22.629 5.194 1.00 63.86 155 ASP A O 1
ATOM 1209 N N . PHE A 1 155 ? 12.103 24.678 6.104 1.00 59.19 156 PHE A N 1
ATOM 1210 C CA . PHE A 1 155 ? 12.954 25.295 5.092 1.00 46.47 156 PHE A CA 1
ATOM 1211 C C . PHE A 1 155 ? 14.301 24.601 5.008 1.00 40.01 156 PHE A C 1
ATOM 1212 O O . PHE A 1 155 ? 14.943 24.607 3.963 1.00 43.21 156 PHE A O 1
ATOM 1220 N N . ALA A 1 156 ? 14.718 24.007 6.121 1.00 46.42 157 ALA A N 1
ATOM 1221 C CA . ALA A 1 156 ? 16.012 23.348 6.219 1.00 47.00 157 ALA A CA 1
ATOM 1222 C C . ALA A 1 156 ? 16.031 22.041 5.437 1.00 50.01 157 ALA A C 1
ATOM 1223 O O . ALA A 1 156 ? 17.098 21.557 5.059 1.00 58.52 157 ALA A O 1
ATOM 1225 N N . PHE A 1 157 ? 14.848 21.482 5.192 1.00 42.90 158 PHE A N 1
ATOM 1226 C CA . PHE A 1 157 ? 14.722 20.261 4.390 1.00 44.98 158 PHE A CA 1
ATOM 1227 C C . PHE A 1 157 ? 14.299 20.546 2.952 1.00 55.43 158 PHE A C 1
ATOM 1228 O O . PHE A 1 157 ? 13.981 19.624 2.196 1.00 56.23 158 PHE A O 1
ATOM 1236 N N . TYR A 1 158 ? 14.304 21.820 2.567 1.00 49.91 159 TYR A N 1
ATOM 1237 C CA . TYR A 1 158 ? 13.867 22.168 1.226 1.00 47.15 159 TYR A CA 1
ATOM 1238 C C . TYR A 1 158 ? 14.954 21.871 0.192 1.00 51.19 159 TYR A C 1
ATOM 1239 O O . TYR A 1 158 ? 16.118 22.241 0.361 1.00 49.95 159 TYR A O 1
ATOM 1248 N N . LYS A 1 159 ? 14.567 21.203 -0.886 1.00 49.72 160 LYS A N 1
ATOM 1249 C CA . LYS A 1 159 ? 15.546 20.755 -1.865 1.00 51.21 160 LYS A CA 1
ATOM 1250 C C . LYS A 1 159 ? 15.280 21.254 -3.281 1.00 54.98 160 LYS A C 1
ATOM 1251 O O . LYS A 1 159 ? 16.195 21.743 -3.943 1.00 67.00 160 LYS A O 1
ATOM 1257 N N . GLU A 1 160 ? 14.036 21.143 -3.742 1.00 49.39 161 GLU A N 1
ATOM 1258 C CA . GLU A 1 160 ? 13.701 21.545 -5.103 1.00 48.25 161 GLU A CA 1
ATOM 1259 C C . GLU A 1 160 ? 12.223 21.900 -5.287 1.00 49.22 161 GLU A C 1
ATOM 1260 O O . GLU A 1 160 ? 11.369 21.493 -4.500 1.00 51.02 161 GLU A O 1
ATOM 1266 N N . GLY A 1 161 ? 11.939 22.668 -6.336 1.00 52.51 162 GLY A N 1
ATOM 1267 C CA . GLY A 1 161 ? 10.576 22.989 -6.718 1.00 47.02 162 GLY A CA 1
ATOM 1268 C C . GLY A 1 161 ? 9.971 24.109 -5.903 1.00 50.87 162 GLY A C 1
ATOM 1269 O O . GLY A 1 161 ? 10.675 24.964 -5.371 1.00 60.40 162 GLY A O 1
ATOM 1270 N N . ILE A 1 162 ? 8.650 24.112 -5.811 1.00 53.16 163 ILE A N 1
ATOM 1271 C CA . ILE A 1 162 ? 7.956 25.139 -5.054 1.00 52.95 163 ILE A CA 1
ATOM 1272 C C . ILE A 1 162 ? 7.761 24.679 -3.611 1.00 57.77 163 ILE A C 1
ATOM 1273 O O . ILE A 1 162 ? 7.324 23.553 -3.354 1.00 60.46 163 ILE A O 1
ATOM 1278 N N . PHE A 1 163 ? 8.128 25.547 -2.673 1.00 50.44 164 PHE A N 1
ATOM 1279 C CA . PHE A 1 163 ? 8.143 25.186 -1.266 1.00 48.56 164 PHE A CA 1
ATOM 1280 C C . PHE A 1 163 ? 6.760 24.724 -0.818 1.00 52.63 164 PHE A C 1
ATOM 1281 O O . PHE A 1 163 ? 5.755 25.390 -1.087 1.00 46.26 164 PHE A O 1
ATOM 1289 N N . ASP A 1 164 ? 6.710 23.583 -0.140 1.00 56.69 165 ASP A N 1
ATOM 1290 C CA . ASP A 1 164 ? 5.446 23.049 0.359 1.00 60.21 165 ASP A CA 1
ATOM 1291 C C . ASP A 1 164 ? 5.545 22.641 1.827 1.00 63.79 165 ASP A C 1
ATOM 1292 O O . ASP A 1 164 ? 4.990 21.619 2.233 1.00 60.96 165 ASP A O 1
ATOM 1297 N N . GLY A 1 165 ? 6.266 23.430 2.617 1.00 62.01 166 GLY A N 1
ATOM 1298 C CA . GLY A 1 165 ? 6.397 23.162 4.038 1.00 52.79 166 GLY A CA 1
ATOM 1299 C C . GLY A 1 165 ? 5.501 24.077 4.850 1.00 50.77 166 GLY A C 1
ATOM 1300 O O . GLY A 1 165 ? 4.813 24.934 4.300 1.00 49.10 166 GLY A O 1
ATOM 1301 N N . GLU A 1 166 ? 5.497 23.898 6.164 1.00 52.36 167 GLU A N 1
ATOM 1302 C CA . GLU A 1 166 ? 4.796 24.833 7.028 1.00 62.84 167 GLU A CA 1
ATOM 1303 C C . GLU A 1 166 ? 5.518 26.185 6.987 1.00 66.01 167 GLU A C 1
ATOM 1304 O O . GLU A 1 166 ? 6.731 26.247 6.772 1.00 63.95 167 GLU A O 1
ATOM 1310 N N . CYS A 1 167 ? 4.776 27.269 7.172 1.00 65.38 168 CYS A N 1
ATOM 1311 C CA . CYS A 1 167 ? 5.407 28.575 7.310 1.00 62.81 168 CYS A CA 1
ATOM 1312 C C . CYS A 1 167 ? 5.809 28.824 8.758 1.00 61.26 168 CYS A C 1
ATOM 1313 O O . CYS A 1 167 ? 5.624 27.963 9.614 1.00 69.64 168 CYS A O 1
ATOM 1316 N N . GLY A 1 168 ? 6.388 29.987 9.022 1.00 61.03 169 GLY A N 1
ATOM 1317 C CA . GLY A 1 168 ? 6.843 30.314 10.359 1.00 64.35 169 GLY A CA 1
ATOM 1318 C C . GLY A 1 168 ? 5.801 31.134 11.088 1.00 72.60 169 GLY A C 1
ATOM 1319 O O . GLY A 1 168 ? 4.909 31.705 10.459 1.00 68.86 169 GLY A O 1
ATOM 1320 N N . ASP A 1 169 ? 5.907 31.190 12.413 1.00 84.06 170 ASP A N 1
ATOM 1321 C CA . ASP A 1 169 ? 4.982 31.974 13.232 1.00 85.94 170 ASP A CA 1
ATOM 1322 C C . ASP A 1 169 ? 5.207 33.473 13.076 1.00 75.17 170 ASP A C 1
ATOM 1323 O O . ASP A 1 169 ? 4.265 34.230 12.854 1.00 66.82 170 ASP A O 1
ATOM 1328 N N . GLN A 1 170 ? 6.462 33.895 13.196 1.00 72.99 171 GLN A N 1
ATOM 1329 C CA . GLN A 1 170 ? 6.804 35.309 13.141 1.00 67.66 171 GLN A CA 1
ATOM 1330 C C . GLN A 1 170 ? 7.992 35.582 12.228 1.00 60.97 171 GLN A C 1
ATOM 1331 O O . GLN A 1 170 ? 8.839 34.707 12.003 1.00 57.23 171 GLN A O 1
ATOM 1337 N N . LEU A 1 171 ? 8.080 36.782 11.701 1.00 52.68 172 LEU A N 1
ATOM 1338 C CA . LEU A 1 171 ? 9.174 37.140 10.840 1.00 44.70 172 LEU A CA 1
ATOM 1339 C C . LEU A 1 171 ? 10.450 36.856 11.565 1.00 46.75 172 LEU A C 1
ATOM 1340 O O . LEU A 1 171 ? 10.594 37.237 12.690 1.00 55.49 172 LEU A O 1
ATOM 1345 N N . ASN A 1 172 ? 11.395 36.189 10.935 1.00 50.35 173 ASN A N 1
ATOM 1346 C CA . ASN A 1 172 ? 12.617 35.909 11.642 1.00 50.29 173 ASN A CA 1
ATOM 1347 C C . ASN A 1 172 ? 13.843 35.710 10.816 1.00 48.00 173 ASN A C 1
ATOM 1348 O O . ASN A 1 172 ? 14.812 35.225 11.303 1.00 47.76 173 ASN A O 1
ATOM 1353 N N . HIS A 1 173 ? 13.826 36.099 9.566 1.00 52.36 174 HIS A N 1
ATOM 1354 C CA . HIS A 1 173 ? 14.981 35.808 8.760 1.00 48.16 174 HIS A CA 1
ATOM 1355 C C . HIS A 1 173 ? 14.964 36.819 7.653 1.00 40.12 174 HIS A C 1
ATOM 1356 O O . HIS A 1 173 ? 13.918 37.392 7.359 1.00 39.13 174 HIS A O 1
ATOM 1363 N N . ALA A 1 174 ? 16.127 37.038 7.048 1.00 40.16 175 ALA A N 1
ATOM 1364 C CA . ALA A 1 174 ? 16.251 37.941 5.914 1.00 41.04 175 ALA A CA 1
ATOM 1365 C C . ALA A 1 174 ? 16.736 37.184 4.678 1.00 40.62 175 ALA A C 1
ATOM 1366 O O . ALA A 1 174 ? 17.550 36.271 4.780 1.00 44.56 175 ALA A O 1
ATOM 1368 N N . VAL A 1 175 ? 16.216 37.567 3.515 1.00 39.18 176 VAL A N 1
ATOM 1369 C CA . VAL A 1 175 ? 16.608 36.969 2.248 1.00 31.47 176 VAL A CA 1
ATOM 1370 C C . VAL A 1 175 ? 16.464 37.986 1.121 1.00 33.65 176 VAL A C 1
ATOM 1371 O O . VAL A 1 175 ? 16.088 39.130 1.351 1.00 38.04 176 VAL A O 1
ATOM 1375 N N . MET A 1 176 ? 16.777 37.571 -0.099 1.00 40.24 177 MET A N 1
ATOM 1376 C CA . MET A 1 176 ? 16.626 38.443 -1.258 1.00 41.49 177 MET A CA 1
ATOM 1377 C C . MET A 1 176 ? 15.600 37.881 -2.216 1.00 42.21 177 MET A C 1
ATOM 1378 O O . MET A 1 176 ? 15.627 36.700 -2.549 1.00 38.86 177 MET A O 1
ATOM 1383 N N . LEU A 1 177 ? 14.702 38.749 -2.656 1.00 44.86 178 LEU A N 1
ATOM 1384 C CA . LEU A 1 177 ? 13.766 38.447 -3.716 1.00 45.60 178 LEU A CA 1
ATOM 1385 C C . LEU A 1 177 ? 14.476 38.848 -5.002 1.00 48.87 178 LEU A C 1
ATOM 1386 O O . LEU A 1 177 ? 14.945 39.990 -5.126 1.00 49.43 178 LEU A O 1
ATOM 1391 N N . VAL A 1 178 ? 14.577 37.913 -5.948 1.00 40.00 179 VAL A N 1
ATOM 1392 C CA . VAL A 1 178 ? 15.397 38.133 -7.137 1.00 33.38 179 VAL A CA 1
ATOM 1393 C C . VAL A 1 178 ? 14.633 37.915 -8.431 1.00 39.11 179 VAL A C 1
ATOM 1394 O O . VAL A 1 178 ? 15.196 38.049 -9.523 1.00 41.25 179 VAL A O 1
ATOM 1398 N N . GLY A 1 179 ? 13.348 37.594 -8.304 1.00 38.59 180 GLY A N 1
ATOM 1399 C CA . GLY A 1 179 ? 12.460 37.507 -9.448 1.00 35.27 180 GLY A CA 1
ATOM 1400 C C . GLY A 1 179 ? 11.175 36.745 -9.168 1.00 39.23 180 GLY A C 1
ATOM 1401 O O . GLY A 1 179 ? 10.804 36.528 -8.015 1.00 36.04 180 GLY A O 1
ATOM 1402 N N . PHE A 1 180 ? 10.481 36.365 -10.238 1.00 37.55 181 PHE A N 1
ATOM 1403 C CA . PHE A 1 180 ? 9.281 35.540 -10.137 1.00 41.36 181 PHE A CA 1
ATOM 1404 C C . PHE A 1 180 ? 9.196 34.682 -11.379 1.00 38.74 181 PHE A C 1
ATOM 1405 O O . PHE A 1 180 ? 9.748 35.024 -12.430 1.00 38.75 181 PHE A O 1
ATOM 1413 N N . GLY A 1 181 ? 8.522 33.554 -11.262 1.00 29.11 182 GLY A N 1
ATOM 1414 C CA . GLY A 1 181 ? 8.387 32.687 -12.406 1.00 42.04 182 GLY A CA 1
ATOM 1415 C C . GLY A 1 181 ? 7.081 31.937 -12.385 1.00 49.37 182 GLY A C 1
ATOM 1416 O O . GLY A 1 181 ? 6.324 31.995 -11.416 1.00 42.88 182 GLY A O 1
ATOM 1417 N N . MET A 1 182 ? 6.821 31.231 -13.476 1.00 51.99 183 MET A N 1
ATOM 1418 C CA . MET A 1 182 ? 5.667 30.364 -13.557 1.00 50.40 183 MET A CA 1
ATOM 1419 C C . MET A 1 182 ? 6.036 29.079 -14.285 1.00 51.49 183 MET A C 1
ATOM 1420 O O . MET A 1 182 ? 6.658 29.108 -15.346 1.00 50.86 183 MET A O 1
ATOM 1425 N N . LYS A 1 183 ? 5.666 27.948 -13.701 1.00 51.13 184 LYS A N 1
ATOM 1426 C CA . LYS A 1 183 ? 5.778 26.684 -14.402 1.00 58.31 184 LYS A CA 1
ATOM 1427 C C . LYS A 1 183 ? 4.400 26.045 -14.565 1.00 67.65 184 LYS A C 1
ATOM 1428 O O . LYS A 1 183 ? 3.535 26.182 -13.699 1.00 74.00 184 LYS A O 1
ATOM 1434 N N . GLU A 1 184 ? 4.190 25.367 -15.687 1.00 69.23 185 GLU A N 1
ATOM 1435 C CA . GLU A 1 184 ? 2.944 24.643 -15.906 1.00 69.42 185 GLU A CA 1
ATOM 1436 C C . GLU A 1 184 ? 3.048 23.202 -15.426 1.00 61.88 185 GLU A C 1
ATOM 1437 O O . GLU A 1 184 ? 3.905 22.457 -15.872 1.00 69.22 185 GLU A O 1
ATOM 1443 N N . ILE A 1 185 ? 2.177 22.828 -14.501 1.00 64.20 186 ILE A N 1
ATOM 1444 C CA . ILE A 1 185 ? 2.136 21.472 -13.968 1.00 68.37 186 ILE A CA 1
ATOM 1445 C C . ILE A 1 185 ? 0.959 20.707 -14.568 1.00 70.64 186 ILE A C 1
ATOM 1446 O O . ILE A 1 185 ? -0.198 21.116 -14.423 1.00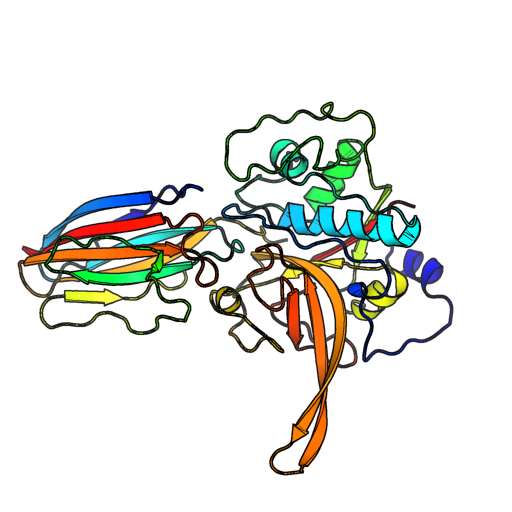 70.28 186 ILE A O 1
ATOM 1451 N N . VAL A 1 186 ? 1.251 19.599 -15.243 1.00 68.05 187 VAL A N 1
ATOM 1452 C CA . VAL A 1 186 ? 0.197 18.815 -15.878 1.00 68.91 187 VAL A CA 1
ATOM 1453 C C . VAL A 1 186 ? -0.772 18.221 -14.870 1.00 63.88 187 VAL A C 1
ATOM 1454 O O . VAL A 1 186 ? -0.373 17.608 -13.882 1.00 67.32 187 VAL A O 1
ATOM 1458 N N . ASN A 1 187 ? -2.055 18.415 -15.141 1.00 64.75 188 ASN A N 1
ATOM 1459 C CA . ASN A 1 187 ? -3.120 17.897 -14.300 1.00 64.71 188 ASN A CA 1
ATOM 1460 C C . ASN A 1 187 ? -3.386 16.419 -14.586 1.00 62.87 188 ASN A C 1
ATOM 1461 O O . ASN A 1 187 ? -3.764 16.055 -15.695 1.00 61.51 188 ASN A O 1
ATOM 1466 N N . PRO A 1 188 ? -3.183 15.559 -13.580 1.00 61.52 189 PRO A N 1
ATOM 1467 C CA . PRO A 1 188 ? -3.396 14.120 -13.764 1.00 65.60 189 PRO A CA 1
ATOM 1468 C C . PRO A 1 188 ? -4.732 13.840 -14.464 1.00 79.22 189 PRO A C 1
ATOM 1469 O O . PRO A 1 188 ? -4.762 13.208 -15.525 1.00 82.59 189 PRO A O 1
ATOM 1473 N N . LEU A 1 189 ? -5.821 14.316 -13.865 1.00 78.03 190 LEU A N 1
ATOM 1474 C CA . LEU A 1 189 ? -7.168 14.129 -14.398 1.00 72.10 190 LEU A CA 1
ATOM 1475 C C . LEU A 1 189 ? -7.359 14.698 -15.802 1.00 74.17 190 LEU A C 1
ATOM 1476 O O . LEU A 1 189 ? -7.987 14.076 -16.653 1.00 74.41 190 LEU A O 1
ATOM 1481 N N . THR A 1 190 ? -6.824 15.889 -16.032 1.00 76.55 191 THR A N 1
ATOM 1482 C CA . THR A 1 190 ? -7.055 16.599 -17.282 1.00 79.45 191 THR A CA 1
ATOM 1483 C C . THR A 1 190 ? -6.021 16.270 -18.350 1.00 83.78 191 THR A C 1
ATOM 1484 O O . THR A 1 190 ? -6.342 16.211 -19.535 1.00 87.67 191 THR A O 1
ATOM 1488 N N . LYS A 1 191 ? -4.781 16.057 -17.923 1.00 85.79 192 LYS A N 1
ATOM 1489 C CA . LYS A 1 191 ? -3.658 15.911 -18.840 1.00 85.45 192 LYS A CA 1
ATOM 1490 C C . LYS A 1 191 ? -3.401 17.231 -19.570 1.00 84.85 192 LYS A C 1
ATOM 1491 O O . LYS A 1 191 ? -2.727 17.269 -20.602 1.00 82.20 192 LYS A O 1
ATOM 1497 N N . LYS A 1 192 ? -3.960 18.308 -19.023 1.00 80.91 193 LYS A N 1
ATOM 1498 C CA . LYS A 1 192 ? -3.665 19.661 -19.474 1.00 76.53 193 LYS A CA 1
ATOM 1499 C C . LYS A 1 192 ? -2.652 20.296 -18.521 1.00 71.59 193 LYS A C 1
ATOM 1500 O O . LYS A 1 192 ? -2.687 20.045 -17.315 1.00 66.79 193 LYS A O 1
ATOM 1506 N N . GLY A 1 193 ? -1.758 21.123 -19.053 1.00 68.28 194 GLY A N 1
ATOM 1507 C CA . GLY A 1 193 ? -0.852 21.878 -18.206 1.00 70.55 194 GLY A CA 1
ATOM 1508 C C . GLY A 1 193 ? -1.603 22.956 -17.444 1.00 68.13 194 GLY A C 1
ATOM 1509 O O . GLY A 1 193 ? -2.609 23.470 -17.927 1.00 62.85 194 GLY A O 1
ATOM 1510 N N . GLU A 1 194 ? -1.126 23.296 -16.251 1.00 73.35 195 GLU A N 1
ATOM 1511 C CA . GLU A 1 194 ? -1.760 24.344 -15.447 1.00 67.78 195 GLU A CA 1
ATOM 1512 C C . GLU A 1 194 ? -0.737 25.299 -14.843 1.00 65.93 195 GLU A C 1
ATOM 1513 O O . GLU A 1 194 ? 0.205 24.874 -14.174 1.00 65.81 195 GLU A O 1
ATOM 1519 N N . LYS A 1 195 ? -0.946 26.591 -15.077 1.00 60.75 196 LYS A N 1
ATOM 1520 C CA . LYS A 1 195 ? -0.013 27.630 -14.664 1.00 58.59 196 LYS A CA 1
ATOM 1521 C C . LYS A 1 195 ? 0.118 27.781 -13.148 1.00 66.01 196 LYS A C 1
ATOM 1522 O O . LYS A 1 195 ? -0.880 27.920 -12.439 1.00 65.75 196 LYS A O 1
ATOM 1528 N N . HIS A 1 196 ? 1.361 27.751 -12.666 1.00 65.65 197 HIS A N 1
ATOM 1529 C CA . HIS A 1 196 ? 1.662 27.995 -11.255 1.00 58.48 197 HIS A CA 1
ATOM 1530 C C . HIS A 1 196 ? 2.717 29.096 -11.096 1.00 59.82 197 HIS A C 1
ATOM 1531 O O . HIS A 1 196 ? 3.743 29.098 -11.779 1.00 55.81 197 HIS A O 1
ATOM 1538 N N . TYR A 1 197 ? 2.458 30.028 -10.185 1.00 53.70 198 TYR A N 1
ATOM 1539 C CA . TYR A 1 197 ? 3.335 31.172 -9.997 1.00 46.83 198 TYR A CA 1
ATOM 1540 C C . TYR A 1 197 ? 4.153 31.081 -8.702 1.00 47.48 198 TYR A C 1
ATOM 1541 O O . TYR A 1 197 ? 3.725 30.490 -7.686 1.00 34.37 198 TYR A O 1
ATOM 1550 N N . TYR A 1 198 ? 5.341 31.671 -8.738 1.00 36.42 199 TYR A N 1
ATOM 1551 C CA . TYR A 1 198 ? 6.195 31.632 -7.568 1.00 38.89 199 TYR A CA 1
ATOM 1552 C C . TYR A 1 198 ? 7.154 32.793 -7.544 1.00 33.74 199 TYR A C 1
ATOM 1553 O O . TYR A 1 198 ? 7.509 33.351 -8.575 1.00 34.35 199 TYR A O 1
ATOM 1562 N N . TYR A 1 199 ? 7.564 33.165 -6.346 1.00 44.56 200 TYR A N 1
ATOM 1563 C CA . TYR A 1 199 ? 8.661 34.099 -6.200 1.00 47.77 200 TYR A CA 1
ATOM 1564 C C . TYR A 1 199 ? 9.968 33.328 -6.168 1.00 41.58 200 TYR A C 1
ATOM 1565 O O . TYR A 1 199 ? 10.027 32.211 -5.627 1.00 35.82 200 TYR A O 1
ATOM 1574 N N . ILE A 1 200 ? 11.003 33.912 -6.766 1.00 37.61 201 ILE A N 1
ATOM 1575 C CA . ILE A 1 200 ? 12.353 33.355 -6.675 1.00 38.45 201 ILE A CA 1
ATOM 1576 C C . ILE A 1 200 ? 13.180 34.081 -5.617 1.00 45.54 201 ILE A C 1
ATOM 1577 O O . ILE A 1 200 ? 13.359 35.295 -5.677 1.00 42.37 201 ILE A O 1
ATOM 1582 N N . ILE A 1 201 ? 13.702 33.326 -4.658 1.00 47.51 202 ILE A N 1
ATOM 1583 C CA . ILE A 1 201 ? 14.389 33.919 -3.522 1.00 37.08 202 ILE A CA 1
ATOM 1584 C C . ILE A 1 201 ? 15.823 33.440 -3.306 1.00 39.07 202 ILE A C 1
ATOM 1585 O O . ILE A 1 201 ? 16.116 32.247 -3.416 1.00 41.13 202 ILE A O 1
ATOM 1590 N N . LYS A 1 202 ? 16.706 34.380 -2.971 1.00 39.78 203 LYS A N 1
ATOM 1591 C CA . LYS A 1 202 ? 18.106 34.069 -2.683 1.00 31.84 203 LYS A CA 1
ATOM 1592 C C . LYS A 1 202 ? 18.362 33.954 -1.187 1.00 39.28 203 LYS A C 1
ATOM 1593 O O . LYS A 1 202 ? 18.213 34.918 -0.439 1.00 35.30 203 LYS A O 1
ATOM 1599 N N . ASN A 1 203 ? 18.753 32.764 -0.750 1.00 36.91 204 ASN A N 1
ATOM 1600 C CA . ASN A 1 203 ? 19.053 32.556 0.653 1.00 27.93 204 ASN A CA 1
ATOM 1601 C C . ASN A 1 203 ? 20.569 32.656 0.941 1.00 33.22 204 ASN A C 1
ATOM 1602 O O . ASN A 1 203 ? 21.371 32.848 0.025 1.00 30.10 204 ASN A O 1
ATOM 1607 N N . SER A 1 204 ? 20.967 32.548 2.203 1.00 36.27 205 SER A N 1
ATOM 1608 C CA . SER A 1 204 ? 22.396 32.541 2.517 1.00 33.13 205 SER A CA 1
ATOM 1609 C C . SER A 1 204 ? 22.790 31.332 3.333 1.00 29.94 205 SER A C 1
ATOM 1610 O O . SER A 1 204 ? 23.490 31.452 4.327 1.00 37.90 205 SER A O 1
ATOM 1613 N N . TRP A 1 205 ? 22.331 30.160 2.912 1.00 31.05 206 TRP A N 1
ATOM 1614 C CA . TRP A 1 205 ? 22.799 28.918 3.523 1.00 33.88 206 TRP A CA 1
ATOM 1615 C C . TRP A 1 205 ? 23.727 28.156 2.591 1.00 32.69 206 TRP A C 1
ATOM 1616 O O . TRP A 1 205 ? 23.735 26.929 2.586 1.00 40.00 206 TRP A O 1
ATOM 1627 N N . GLY A 1 206 ? 24.506 28.896 1.807 1.00 32.20 207 GLY A N 1
ATOM 1628 C CA . GLY A 1 206 ? 25.414 28.297 0.855 1.00 34.21 207 GLY A CA 1
ATOM 1629 C C . GLY A 1 206 ? 24.661 27.568 -0.236 1.00 40.88 207 GLY A C 1
ATOM 1630 O O . GLY A 1 206 ? 23.417 27.600 -0.291 1.00 35.34 207 GLY A O 1
ATOM 1631 N N . GLN A 1 207 ? 25.408 26.887 -1.099 1.00 38.40 208 GLN A N 1
ATOM 1632 C CA . GLN A 1 207 ? 24.819 26.354 -2.325 1.00 44.25 208 GLN A CA 1
ATOM 1633 C C . GLN A 1 207 ? 24.453 24.873 -2.292 1.00 43.86 208 GLN A C 1
ATOM 1634 O O . GLN A 1 207 ? 24.042 24.328 -3.303 1.00 49.24 208 GLN A O 1
ATOM 1640 N N . GLN A 1 208 ? 24.591 24.226 -1.141 1.00 41.04 209 GLN A N 1
ATOM 1641 C CA . GLN A 1 208 ? 24.167 22.838 -1.010 1.00 44.04 209 GLN A CA 1
ATOM 1642 C C . GLN A 1 208 ? 22.696 22.766 -0.598 1.00 52.79 209 GLN A C 1
ATOM 1643 O O . GLN A 1 208 ? 22.099 21.689 -0.538 1.00 56.27 209 GLN A O 1
ATOM 1649 N N . TRP A 1 209 ? 22.119 23.926 -0.309 1.00 46.48 210 TRP A N 1
ATOM 1650 C CA . TRP A 1 209 ? 20.746 24.000 0.148 1.00 35.89 210 TRP A CA 1
ATOM 1651 C C . TRP A 1 209 ? 19.846 24.422 -0.991 1.00 31.28 210 TRP A C 1
ATOM 1652 O O . TRP A 1 209 ? 20.216 25.284 -1.782 1.00 37.26 210 TRP A O 1
ATOM 1663 N N . GLY A 1 210 ? 18.662 23.823 -1.057 1.00 29.03 211 GLY A N 1
ATOM 1664 C CA . GLY A 1 210 ? 17.643 24.226 -2.004 1.00 32.97 211 GLY A CA 1
ATOM 1665 C C . GLY A 1 210 ? 18.161 24.069 -3.413 1.00 46.05 211 GLY A C 1
ATOM 1666 O O . GLY A 1 210 ? 19.014 23.222 -3.661 1.00 53.70 211 GLY A O 1
ATOM 1667 N N . GLU A 1 211 ? 17.652 24.879 -4.336 1.00 41.21 212 GLU A N 1
ATOM 1668 C CA . GLU A 1 211 ? 18.128 24.832 -5.709 1.00 36.18 212 GLU A CA 1
ATOM 1669 C C . GLU A 1 211 ? 19.401 25.640 -5.803 1.00 43.42 212 GLU A C 1
ATOM 1670 O O . GLU A 1 211 ? 19.391 26.812 -6.205 1.00 33.47 212 GLU A O 1
ATOM 1676 N N . ARG A 1 212 ? 20.494 24.997 -5.392 1.00 41.69 213 ARG A N 1
ATOM 1677 C CA . ARG A 1 212 ? 21.819 25.597 -5.444 1.00 39.62 213 ARG A CA 1
ATOM 1678 C C . ARG A 1 212 ? 21.802 26.959 -4.757 1.00 41.71 213 ARG A C 1
ATOM 1679 O O . ARG A 1 212 ? 22.445 27.910 -5.195 1.00 41.44 213 ARG A O 1
ATOM 1687 N N . GLY A 1 213 ? 21.048 27.040 -3.668 1.00 43.61 214 GLY A N 1
ATOM 1688 C CA . GLY A 1 213 ? 21.039 28.229 -2.840 1.00 42.91 214 GLY A CA 1
ATOM 1689 C C . GLY A 1 213 ? 19.758 29.032 -2.886 1.00 35.94 214 GLY A C 1
ATOM 1690 O O . GLY A 1 213 ? 19.555 29.918 -2.060 1.00 42.68 214 GLY A O 1
ATOM 1691 N N . PHE A 1 214 ? 18.897 28.722 -3.850 1.00 39.82 215 PHE A N 1
ATOM 1692 C CA . PHE A 1 214 ? 17.678 29.488 -4.083 1.00 31.26 215 PHE A CA 1
ATOM 1693 C C . PHE A 1 214 ? 16.451 28.671 -3.722 1.00 32.77 215 PHE A C 1
ATOM 1694 O O . PHE A 1 214 ? 16.494 27.439 -3.753 1.00 40.39 215 PHE A O 1
ATOM 1702 N N . ILE A 1 215 ? 15.361 29.358 -3.381 1.00 32.38 216 ILE A N 1
ATOM 1703 C CA . ILE A 1 215 ? 14.062 28.701 -3.161 1.00 39.93 216 ILE A CA 1
ATOM 1704 C C . ILE A 1 215 ? 12.899 29.376 -3.927 1.00 44.03 216 ILE A C 1
ATOM 1705 O O . ILE A 1 215 ? 12.871 30.600 -4.107 1.00 33.74 216 ILE A O 1
ATOM 1710 N N . ASN A 1 216 ? 11.955 28.563 -4.397 1.00 49.12 217 ASN A N 1
ATOM 1711 C CA . ASN A 1 216 ? 10.768 29.073 -5.080 1.00 49.64 217 ASN A CA 1
ATOM 1712 C C . ASN A 1 216 ? 9.561 28.985 -4.168 1.00 43.38 217 ASN A C 1
ATOM 1713 O O . ASN A 1 216 ? 9.239 27.915 -3.663 1.00 46.31 217 ASN A O 1
ATOM 1718 N N . ILE A 1 217 ? 8.898 30.113 -3.954 1.00 38.50 218 ILE A N 1
ATOM 1719 C CA . ILE A 1 217 ? 7.791 30.172 -3.007 1.00 46.25 218 ILE A CA 1
ATOM 1720 C C . ILE A 1 217 ? 6.507 30.607 -3.674 1.00 49.63 218 ILE A C 1
ATOM 1721 O O . ILE A 1 217 ? 6.492 31.586 -4.421 1.00 53.96 218 ILE A O 1
ATOM 1726 N N . GLU A 1 218 ? 5.428 29.884 -3.394 1.00 48.31 219 GLU A N 1
ATOM 1727 C CA . GLU A 1 218 ? 4.148 30.148 -4.045 1.00 51.83 219 GLU A CA 1
ATOM 1728 C C . GLU A 1 218 ? 3.695 31.618 -3.961 1.00 46.95 219 GLU A C 1
ATOM 1729 O O . GLU A 1 218 ? 3.741 32.235 -2.903 1.00 50.82 219 GLU A O 1
ATOM 1735 N N . THR A 1 219 ? 3.291 32.177 -5.098 1.00 45.93 220 THR A N 1
ATOM 1736 C CA . THR A 1 219 ? 2.588 33.451 -5.121 1.00 49.97 220 THR A CA 1
ATOM 1737 C C . THR A 1 219 ? 1.449 33.365 -6.141 1.00 53.58 220 THR A C 1
ATOM 1738 O O . THR A 1 219 ? 0.964 32.278 -6.453 1.00 48.57 220 THR A O 1
ATOM 1742 N N . ASP A 1 220 ? 1.018 34.503 -6.662 1.00 52.28 221 ASP A N 1
ATOM 1743 C CA . ASP A 1 220 ? -0.030 34.504 -7.667 1.00 51.95 221 ASP A CA 1
ATOM 1744 C C . ASP A 1 220 ? 0.362 35.468 -8.772 1.00 53.80 221 ASP A C 1
ATOM 1745 O O . ASP A 1 220 ? 1.360 36.174 -8.651 1.00 59.06 221 ASP A O 1
ATOM 1750 N N . GLU A 1 221 ? -0.413 35.500 -9.850 1.00 57.90 222 GLU A N 1
ATOM 1751 C CA . GLU A 1 221 ? -0.042 36.301 -11.012 1.00 56.25 222 GLU A CA 1
ATOM 1752 C C . GLU A 1 221 ? 0.228 37.763 -10.673 1.00 55.29 222 GLU A C 1
ATOM 1753 O O . GLU A 1 221 ? 1.025 38.420 -11.342 1.00 60.23 222 GLU A O 1
ATOM 1759 N N . SER A 1 222 ? -0.435 38.275 -9.642 1.00 51.50 223 SER A N 1
ATOM 1760 C CA . SER A 1 222 ? -0.272 39.678 -9.286 1.00 52.03 223 SER A CA 1
ATOM 1761 C C . SER A 1 222 ? 0.910 39.889 -8.343 1.00 58.69 223 SER A C 1
ATOM 1762 O O . SER A 1 222 ? 1.509 40.967 -8.315 1.00 58.72 223 SER A O 1
ATOM 1765 N N . GLY A 1 223 ? 1.240 38.854 -7.573 1.00 61.65 224 GLY A N 1
ATOM 1766 C CA . GLY A 1 223 ? 2.298 38.937 -6.583 1.00 59.84 224 GLY A CA 1
ATOM 1767 C C . GLY A 1 223 ? 1.801 39.568 -5.300 1.00 64.91 224 GLY A C 1
ATOM 1768 O O . GLY A 1 223 ? 2.558 40.204 -4.559 1.00 72.07 224 GLY A O 1
ATOM 1769 N N . LEU A 1 224 ? 0.511 39.411 -5.042 1.00 61.00 225 LEU A N 1
ATOM 1770 C CA . LEU A 1 224 ? -0.069 39.925 -3.812 1.00 65.88 225 LEU A CA 1
ATOM 1771 C C . LEU A 1 224 ? -0.054 38.809 -2.787 1.00 55.44 225 LEU A C 1
ATOM 1772 O O . LEU A 1 224 ? 0.043 39.051 -1.579 1.00 54.25 225 LEU A O 1
ATOM 1777 N N . MET A 1 225 ? -0.139 37.580 -3.285 1.00 44.62 226 MET A N 1
ATOM 1778 C CA . MET A 1 225 ? -0.008 36.403 -2.442 1.00 53.16 226 MET A CA 1
ATOM 1779 C C . MET A 1 225 ? 1.421 36.360 -1.903 1.00 57.39 226 MET A C 1
ATOM 1780 O O . MET A 1 225 ? 2.388 36.160 -2.664 1.00 45.52 226 MET A O 1
ATOM 1785 N N . ARG A 1 226 ? 1.544 36.565 -0.594 1.00 49.27 227 ARG A N 1
ATOM 1786 C CA . ARG A 1 226 ? 2.842 36.651 0.060 1.00 44.99 227 ARG A CA 1
ATOM 1787 C C . ARG A 1 226 ? 2.966 35.640 1.190 1.00 50.29 227 ARG A C 1
ATOM 1788 O O . ARG A 1 226 ? 2.670 35.943 2.346 1.00 57.51 227 ARG A O 1
ATOM 1796 N N . LYS A 1 227 ? 3.402 34.435 0.838 1.00 45.78 228 LYS A N 1
ATOM 1797 C CA . LYS A 1 227 ? 3.556 33.356 1.801 1.00 49.52 228 LYS A CA 1
ATOM 1798 C C . LYS A 1 227 ? 4.656 33.658 2.818 1.00 48.61 228 LYS A C 1
ATOM 1799 O O . LYS A 1 227 ? 5.647 34.330 2.505 1.00 53.10 228 LYS A O 1
ATOM 1805 N N . CYS A 1 228 ? 4.469 33.150 4.033 1.00 38.80 229 CYS A N 1
ATOM 1806 C CA . CYS A 1 228 ? 5.485 33.224 5.082 1.00 47.35 229 CYS A CA 1
ATOM 1807 C C . CYS A 1 228 ? 5.773 34.673 5.457 1.00 55.87 229 CYS A C 1
ATOM 1808 O O . CYS A 1 228 ? 6.869 35.009 5.922 1.00 50.08 229 CYS A O 1
ATOM 1811 N N . GLY A 1 229 ? 4.765 35.518 5.251 1.00 55.22 230 GLY A N 1
ATOM 1812 C CA . GLY A 1 229 ? 4.848 36.926 5.566 1.00 50.35 230 GLY A CA 1
ATOM 1813 C C . GLY A 1 229 ? 5.961 37.595 4.791 1.00 56.20 230 GLY A C 1
ATOM 1814 O O . GLY A 1 229 ? 6.446 38.662 5.190 1.00 50.81 230 GLY A O 1
ATOM 1815 N N . LEU A 1 230 ? 6.371 36.970 3.687 1.00 49.42 231 LEU A N 1
ATOM 1816 C CA . LEU A 1 230 ? 7.512 37.471 2.917 1.00 55.62 231 LEU A CA 1
ATOM 1817 C C . LEU A 1 230 ? 7.223 38.869 2.361 1.00 51.42 231 LEU A C 1
ATOM 1818 O O . LEU A 1 230 ? 6.133 39.132 1.856 1.00 52.10 231 LEU A O 1
ATOM 1823 N N . GLY A 1 231 ? 8.193 39.768 2.485 1.00 43.92 232 GLY A N 1
ATOM 1824 C CA . GLY A 1 231 ? 8.037 41.124 1.988 1.00 51.92 232 GLY A CA 1
ATOM 1825 C C . GLY A 1 231 ? 7.389 42.085 2.972 1.00 54.66 232 GLY A C 1
ATOM 1826 O O . GLY A 1 231 ? 7.106 43.232 2.639 1.00 55.42 232 GLY A O 1
ATOM 1827 N N . THR A 1 232 ? 7.154 41.624 4.192 1.00 54.40 233 THR A N 1
ATOM 1828 C CA . THR A 1 232 ? 6.545 42.479 5.195 1.00 54.87 233 THR A CA 1
ATOM 1829 C C . THR A 1 232 ? 7.481 43.653 5.414 1.00 63.98 233 THR A C 1
ATOM 1830 O O . THR A 1 232 ? 7.051 44.807 5.535 1.00 64.28 233 THR A O 1
ATOM 1834 N N . ASP A 1 233 ? 8.769 43.336 5.450 1.00 64.89 234 ASP A N 1
ATOM 1835 C CA . ASP A 1 233 ? 9.825 44.330 5.415 1.00 49.55 234 ASP A CA 1
ATOM 1836 C C . ASP A 1 233 ? 10.425 44.215 4.030 1.00 38.87 234 ASP A C 1
ATOM 1837 O O . ASP A 1 233 ? 10.666 43.115 3.547 1.00 48.56 234 ASP A O 1
ATOM 1842 N N . ALA A 1 234 ? 10.619 45.336 3.355 1.00 45.01 235 ALA A N 1
ATOM 1843 C CA . ALA A 1 234 ? 11.134 45.277 1.989 1.00 42.57 235 ALA A CA 1
ATOM 1844 C C . ALA A 1 234 ? 11.857 46.544 1.577 1.00 39.40 235 ALA A C 1
ATOM 1845 O O . ALA A 1 234 ? 11.267 47.612 1.534 1.00 51.28 235 ALA A O 1
ATOM 1847 N N . PHE A 1 235 ? 13.140 46.409 1.263 1.00 35.60 236 PHE A N 1
ATOM 1848 C CA . PHE A 1 235 ? 13.956 47.557 0.906 1.00 48.01 236 PHE A CA 1
ATOM 1849 C C . PHE A 1 235 ? 14.873 47.317 -0.296 1.00 52.87 236 PHE A C 1
ATOM 1850 O O . PHE A 1 235 ? 15.361 46.208 -0.509 1.00 49.47 236 PHE A O 1
ATOM 1858 N N . ILE A 1 236 ? 15.095 48.377 -1.071 1.00 54.11 237 ILE A N 1
ATOM 1859 C CA . ILE A 1 236 ? 16.058 48.371 -2.168 1.00 51.22 237 ILE A CA 1
ATOM 1860 C C . ILE A 1 236 ? 17.071 49.489 -1.954 1.00 52.30 237 ILE A C 1
ATOM 1861 O O . ILE A 1 236 ? 16.693 50.638 -1.747 1.00 60.08 237 ILE A O 1
ATOM 1866 N N . PRO A 1 237 ? 18.368 49.158 -1.987 1.00 50.09 238 PRO A N 1
ATOM 1867 C CA . PRO A 1 237 ? 19.389 50.212 -1.892 1.00 48.76 238 PRO A CA 1
ATOM 1868 C C . PRO A 1 237 ? 19.492 50.975 -3.198 1.00 51.78 238 PRO A C 1
ATOM 1869 O O . PRO A 1 237 ? 19.377 50.360 -4.248 1.00 60.48 238 PRO A O 1
ATOM 1873 N N . LEU A 1 238 ? 19.697 52.286 -3.146 1.00 59.45 239 LEU A N 1
ATOM 1874 C CA . LEU A 1 238 ? 19.953 53.048 -4.369 1.00 56.10 239 LEU A CA 1
ATOM 1875 C C . LEU A 1 238 ? 21.387 53.525 -4.355 1.00 48.94 239 LEU A C 1
ATOM 1876 O O . LEU A 1 238 ? 21.839 54.090 -3.366 1.00 58.41 239 LEU A O 1
ATOM 1881 N N . ILE A 1 239 ? 22.113 53.273 -5.438 1.00 56.47 240 ILE A N 1
ATOM 1882 C CA . ILE A 1 239 ? 23.517 53.675 -5.519 1.00 66.49 240 ILE A CA 1
ATOM 1883 C C . ILE A 1 239 ? 23.680 54.827 -6.498 1.00 72.07 240 ILE A C 1
ATOM 1884 O O . ILE A 1 239 ? 24.731 55.465 -6.558 1.00 70.48 240 ILE A O 1
ATOM 1889 N N . GLU A 1 240 ? 22.623 55.083 -7.261 1.00 77.65 241 GLU A N 1
ATOM 1890 C CA . GLU A 1 240 ? 22.579 56.226 -8.159 1.00 91.50 241 GLU A CA 1
ATOM 1891 C C . GLU A 1 240 ? 21.317 57.059 -7.904 1.00 98.58 241 GLU A C 1
ATOM 1892 O O . GLU A 1 240 ? 20.728 57.003 -6.821 1.00 93.72 241 GLU A O 1
ATOM 1899 N N . GLY B 2 28 ? 8.247 20.830 35.697 1.00 89.22 195 GLY B N 1
ATOM 1900 C CA . GLY B 2 28 ? 9.191 20.085 36.510 1.00 99.32 195 GLY B CA 1
ATOM 1901 C C . GLY B 2 28 ? 10.593 20.665 36.483 1.00 113.36 195 GLY B C 1
ATOM 1902 O O . GLY B 2 28 ? 10.792 21.808 36.065 1.00 118.47 195 GLY B O 1
ATOM 1903 N N . LYS B 2 29 ? 11.564 19.871 36.933 1.00 116.91 196 LYS B N 1
ATOM 1904 C CA . LYS B 2 29 ? 12.977 20.262 36.957 1.00 121.72 196 LYS B CA 1
ATOM 1905 C C . LYS B 2 29 ? 13.555 20.385 35.539 1.00 120.55 196 LYS B C 1
ATOM 1906 O O . LYS B 2 29 ? 13.223 19.587 34.664 1.00 120.88 196 LYS B O 1
ATOM 1912 N N . SER B 2 30 ? 14.422 21.375 35.314 1.00 117.93 197 SER B N 1
ATOM 1913 C CA . SER B 2 30 ? 1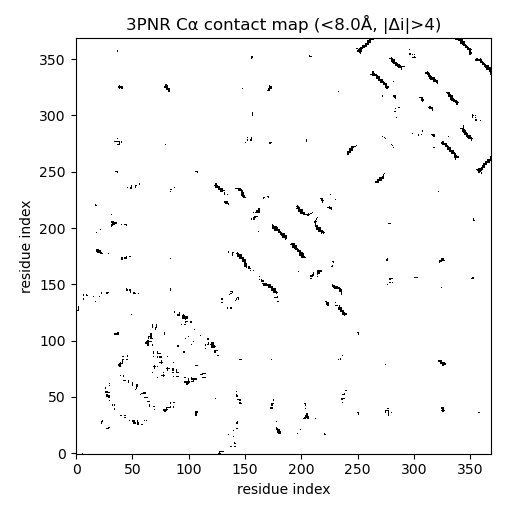4.807 21.752 33.945 1.00 115.20 197 SER B CA 1
ATOM 1914 C C . SER B 2 30 ? 16.303 22.008 33.688 1.00 105.51 197 SER B C 1
ATOM 1915 O O . SER B 2 30 ? 17.098 22.135 34.622 1.00 101.77 197 SER B O 1
ATOM 1918 N N . LEU B 2 31 ? 16.660 22.109 32.405 1.00 95.41 198 LEU B N 1
ATOM 1919 C CA . LEU B 2 31 ? 18.051 22.263 31.977 1.00 91.76 198 LEU B CA 1
ATOM 1920 C C . LEU B 2 31 ? 18.166 22.944 30.605 1.00 91.57 198 LEU B C 1
ATOM 1921 O O . LEU B 2 31 ? 17.669 22.420 29.604 1.00 90.93 198 LEU B O 1
ATOM 1926 N N . LYS B 2 32 ? 18.837 24.095 30.553 1.00 90.79 199 LYS B N 1
ATOM 1927 C CA . LYS B 2 32 ? 18.948 24.856 29.301 1.00 90.19 199 LYS B CA 1
ATOM 1928 C C . LYS B 2 32 ? 20.348 24.851 28.665 1.00 82.67 199 LYS B C 1
ATOM 1929 O O . LYS B 2 32 ? 21.321 25.298 29.272 1.00 76.11 199 LYS B O 1
ATOM 1935 N N . LEU B 2 33 ? 20.424 24.352 27.431 1.00 81.80 200 LEU B N 1
ATOM 1936 C CA . LEU B 2 33 ? 21.674 24.281 26.672 1.00 87.02 200 LEU B CA 1
ATOM 1937 C C . LEU B 2 33 ? 21.515 24.993 25.329 1.00 86.40 200 LEU B C 1
ATOM 1938 O O . LEU B 2 33 ? 20.403 25.103 24.817 1.00 88.73 200 LEU B O 1
ATOM 1943 N N . GLY B 2 34 ? 22.606 25.480 24.746 1.00 84.90 201 GLY B N 1
ATOM 1944 C CA . GLY B 2 34 ? 23.942 25.392 25.301 1.00 89.18 201 GLY B CA 1
ATOM 1945 C C . GLY B 2 34 ? 24.866 26.101 24.325 1.00 94.81 201 GLY B C 1
ATOM 1946 O O . GLY B 2 34 ? 24.674 25.993 23.115 1.00 94.04 201 GLY B O 1
ATOM 1947 N N . ASN B 2 35 ? 25.854 26.829 24.841 1.00 98.93 202 ASN B N 1
ATOM 1948 C CA . ASN B 2 35 ? 26.743 27.654 24.014 1.00 96.54 202 ASN B CA 1
ATOM 1949 C C . ASN B 2 35 ? 27.101 27.044 22.663 1.00 92.39 202 ASN B C 1
ATOM 1950 O O . ASN B 2 35 ? 27.823 26.049 22.593 1.00 96.60 202 ASN B O 1
ATOM 1955 N N . ILE B 2 36 ? 26.600 27.655 21.593 1.00 81.86 203 ILE B N 1
ATOM 1956 C CA . ILE B 2 36 ? 26.829 27.147 20.241 1.00 75.96 203 ILE B CA 1
ATOM 1957 C C . ILE B 2 36 ? 28.125 27.671 19.625 1.00 73.77 203 ILE B C 1
ATOM 1958 O O . ILE B 2 36 ? 28.427 28.861 19.692 1.00 75.82 203 ILE B O 1
ATOM 1963 N N . SER B 2 37 ? 28.883 26.766 19.020 1.00 70.25 204 SER B N 1
ATOM 1964 C CA . SER B 2 37 ? 30.160 27.102 18.403 1.00 68.02 204 SER B CA 1
ATOM 1965 C C . SER B 2 37 ? 30.110 26.867 16.888 1.00 77.78 204 SER B C 1
ATOM 1966 O O . SER B 2 37 ? 29.174 26.248 16.380 1.00 80.95 204 SER B O 1
ATOM 1969 N N . ASN B 2 38 ? 31.109 27.364 16.164 1.00 80.18 205 ASN B N 1
ATOM 1970 C CA . ASN B 2 38 ? 31.171 27.121 14.723 1.00 81.52 205 ASN B CA 1
ATOM 1971 C C . ASN B 2 38 ? 31.931 25.848 14.337 1.00 73.65 205 ASN B C 1
ATOM 1972 O O . ASN B 2 38 ? 31.819 25.359 13.214 1.00 63.44 205 ASN B O 1
ATOM 1977 N N . GLN B 2 39 ? 32.697 25.306 15.275 1.00 71.98 206 GLN B N 1
ATOM 1978 C CA . GLN B 2 39 ? 33.349 24.030 15.046 1.00 70.53 206 GLN B CA 1
ATOM 1979 C C . GLN B 2 39 ? 32.481 22.907 15.596 1.00 65.84 206 GLN B C 1
ATOM 1980 O O . GLN B 2 39 ? 31.810 23.058 16.620 1.00 60.73 206 GLN B O 1
ATOM 1986 N N . THR B 2 40 ? 32.489 21.786 14.890 1.00 61.06 207 THR B N 1
ATOM 1987 C CA . THR B 2 40 ? 31.797 20.587 15.324 1.00 57.16 207 THR B CA 1
ATOM 1988 C C . THR B 2 40 ? 32.283 20.162 16.701 1.00 65.57 207 THR B C 1
ATOM 1989 O O . THR B 2 40 ? 33.488 20.052 16.934 1.00 70.07 207 THR B O 1
ATOM 1993 N N . ASN B 2 41 ? 31.347 19.924 17.614 1.00 68.89 208 ASN B N 1
ATOM 1994 C CA . ASN B 2 41 ? 31.713 19.560 18.979 1.00 64.11 208 ASN B CA 1
ATOM 1995 C C . ASN B 2 41 ? 30.686 18.718 19.729 1.00 68.53 208 ASN B C 1
ATOM 1996 O O . ASN B 2 41 ? 29.559 18.517 19.276 1.00 67.48 208 ASN B O 1
ATOM 2001 N N . GLN B 2 42 ? 31.103 18.254 20.900 1.00 74.18 209 GLN B N 1
ATOM 2002 C CA . GLN B 2 42 ? 30.317 17.361 21.733 1.00 74.67 209 GLN B CA 1
ATOM 2003 C C . GLN B 2 42 ? 30.274 17.950 23.140 1.00 79.65 209 GLN B C 1
ATOM 2004 O O . GLN B 2 42 ? 31.165 18.707 23.529 1.00 80.95 209 GLN B O 1
ATOM 2010 N N . GLU B 2 43 ? 29.237 17.619 23.900 1.00 80.04 210 GLU B N 1
ATOM 2011 C CA . GLU B 2 43 ? 29.128 18.087 25.278 1.00 79.68 210 GLU B CA 1
ATOM 2012 C C . GLU B 2 43 ? 28.234 17.147 26.068 1.00 79.74 210 GLU B C 1
ATOM 2013 O O . GLU B 2 43 ? 27.014 17.174 25.923 1.00 83.51 210 GLU B O 1
ATOM 2019 N N . THR B 2 44 ? 28.838 16.300 26.894 1.00 80.18 211 THR B N 1
ATOM 2020 C CA . THR B 2 44 ? 28.046 15.457 27.779 1.00 81.98 211 THR B CA 1
ATOM 2021 C C . THR B 2 44 ? 27.722 16.214 29.057 1.00 84.14 211 THR B C 1
ATOM 2022 O O . THR B 2 44 ? 28.489 17.067 29.507 1.00 80.11 211 THR B O 1
ATOM 2026 N N . ILE B 2 45 ? 26.568 15.906 29.631 1.00 87.66 212 ILE B N 1
ATOM 2027 C CA . ILE B 2 45 ? 26.118 16.583 30.833 1.00 90.15 212 ILE B CA 1
ATOM 2028 C C . ILE B 2 45 ? 25.193 15.668 31.626 1.00 93.00 212 ILE B C 1
ATOM 2029 O O . ILE B 2 45 ? 24.122 15.278 31.154 1.00 91.29 212 ILE B O 1
ATOM 2034 N N . THR B 2 46 ? 25.629 15.324 32.834 1.00 94.14 213 THR B N 1
ATOM 2035 C CA . THR B 2 46 ? 24.926 14.363 33.676 1.00 88.67 213 THR B CA 1
ATOM 2036 C C . THR B 2 46 ? 23.764 14.987 34.449 1.00 82.27 213 THR B C 1
ATOM 2037 O O . THR B 2 46 ? 23.816 16.150 34.853 1.00 77.07 213 THR B O 1
ATOM 2041 N N . GL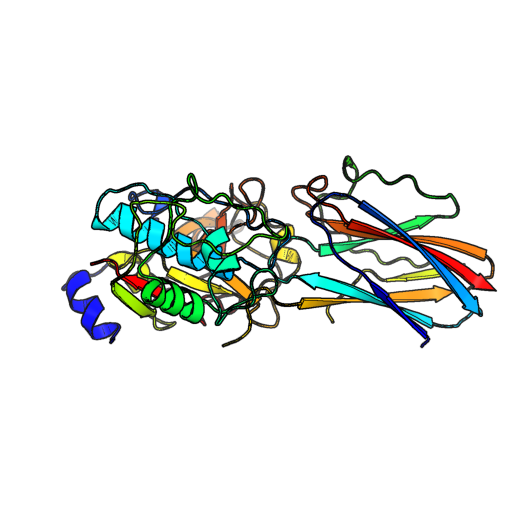N B 2 47 ? 22.712 14.198 34.639 1.00 86.12 214 GLN B N 1
ATOM 2042 C CA . GLN B 2 47 ? 21.538 14.640 35.379 1.00 97.98 214 GLN B CA 1
ATOM 2043 C C . GLN B 2 47 ? 20.905 13.506 36.178 1.00 107.72 214 GLN B C 1
ATOM 2044 O O . GLN B 2 47 ? 20.519 12.476 35.619 1.00 108.95 214 GLN B O 1
ATOM 2050 N N . SER B 2 48 ? 20.804 13.707 37.488 1.00 112.00 215 SER B N 1
ATOM 2051 C CA . SER B 2 48 ? 20.169 12.742 38.380 1.00 114.18 215 SER B CA 1
ATOM 2052 C C . SER B 2 48 ? 18.668 12.999 38.469 1.00 109.61 215 SER B C 1
ATOM 2053 O O . SER B 2 48 ? 18.234 14.145 38.579 1.00 108.16 215 SER B O 1
ATOM 2056 N N . LEU B 2 49 ? 17.877 11.932 38.422 1.00 109.20 216 LEU B N 1
ATOM 2057 C CA . LEU B 2 49 ? 16.425 12.076 38.433 1.00 112.89 216 LEU B CA 1
ATOM 2058 C C . LEU B 2 49 ? 15.678 10.986 39.193 1.00 113.62 216 LEU B C 1
ATOM 2059 O O . LEU B 2 49 ? 15.954 9.796 39.042 1.00 113.56 216 LEU B O 1
ATOM 2064 N N . SER B 2 50 ? 14.714 11.413 39.998 1.00 112.52 217 SER B N 1
ATOM 2065 C CA . SER B 2 50 ? 13.802 10.498 40.659 1.00 111.10 217 SER B CA 1
ATOM 2066 C C . SER B 2 50 ? 12.796 10.022 39.626 1.00 107.39 217 SER B C 1
ATOM 2067 O O . SER B 2 50 ? 12.323 10.815 38.814 1.00 105.87 217 SER B O 1
ATOM 2070 N N . VAL B 2 51 ? 12.470 8.732 39.650 1.00 106.92 218 VAL B N 1
ATOM 2071 C CA . VAL B 2 51 ? 11.488 8.180 38.718 1.00 105.08 218 VAL B CA 1
ATOM 2072 C C . VAL B 2 51 ? 10.223 9.039 38.693 1.00 109.04 218 VAL B C 1
ATOM 2073 O O . VAL B 2 51 ? 9.881 9.681 39.687 1.00 109.40 218 VAL B O 1
ATOM 2077 N N . GLY B 2 52 ? 9.541 9.057 37.552 1.00 109.61 219 GLY B N 1
ATOM 2078 C CA . GLY B 2 52 ? 8.322 9.834 37.404 1.00 110.49 219 GLY B CA 1
ATOM 2079 C C . GLY B 2 52 ? 8.555 11.327 37.242 1.00 110.54 219 GLY B C 1
ATOM 2080 O O . GLY B 2 52 ? 7.764 12.018 36.597 1.00 105.73 219 GLY B O 1
ATOM 2081 N N . GLU B 2 53 ? 9.639 11.824 37.834 1.00 112.61 220 GLU B N 1
ATOM 2082 C CA . GLU B 2 53 ? 10.003 13.238 37.750 1.00 110.29 220 GLU B CA 1
ATOM 2083 C C . GLU B 2 53 ? 10.219 13.667 36.296 1.00 114.87 220 GLU B C 1
ATOM 2084 O O . GLU B 2 53 ? 10.854 12.952 35.516 1.00 116.95 220 GLU B O 1
ATOM 2090 N N . ILE B 2 54 ? 9.685 14.832 35.933 1.00 112.27 221 ILE B N 1
ATOM 2091 C CA . ILE B 2 54 ? 9.773 15.322 34.555 1.00 103.93 221 ILE B CA 1
ATOM 2092 C C . ILE B 2 54 ? 10.875 16.365 34.349 1.00 99.62 221 ILE B C 1
ATOM 2093 O O . ILE B 2 54 ? 10.968 17.347 35.090 1.00 96.88 221 ILE B O 1
ATOM 2098 N N . LEU B 2 55 ? 11.702 16.138 33.329 1.00 91.16 222 LEU B N 1
ATOM 2099 C CA . LEU B 2 55 ? 12.866 16.980 33.060 1.00 83.81 222 LEU B CA 1
ATOM 2100 C C . LEU B 2 55 ? 12.709 17.808 31.782 1.00 80.16 222 LEU B C 1
ATOM 2101 O O . LEU B 2 55 ? 12.444 17.266 30.703 1.00 74.47 222 LEU B O 1
ATOM 2106 N N . CYS B 2 56 ? 12.874 19.123 31.917 1.00 80.64 223 CYS B N 1
ATOM 2107 C CA . CYS B 2 56 ? 12.716 20.049 30.797 1.00 82.15 223 CYS B CA 1
ATOM 2108 C C . CYS B 2 56 ? 14.070 20.424 30.200 1.00 82.44 223 CYS B C 1
ATOM 2109 O O . CYS B 2 56 ? 14.909 21.031 30.871 1.00 82.75 223 CYS B O 1
ATOM 2112 N N . ILE B 2 57 ? 14.283 20.053 28.941 1.00 77.00 224 ILE B N 1
ATOM 2113 C CA . ILE B 2 57 ? 15.480 20.473 28.223 1.00 75.14 224 ILE B CA 1
ATOM 2114 C C . ILE B 2 57 ? 15.171 21.687 27.343 1.00 66.81 224 ILE B C 1
ATOM 2115 O O . ILE B 2 57 ? 14.366 21.608 26.408 1.00 62.59 224 ILE B O 1
ATOM 2120 N N . ASP B 2 58 ? 15.796 22.814 27.674 1.00 61.25 225 ASP B N 1
ATOM 2121 C CA . ASP B 2 58 ? 15.634 24.051 26.913 1.00 72.16 225 ASP B CA 1
ATOM 2122 C C . ASP B 2 58 ? 16.803 24.230 25.942 1.00 73.64 225 ASP B C 1
ATOM 2123 O O . ASP B 2 58 ? 17.948 24.471 26.353 1.00 65.87 225 ASP B O 1
ATOM 2128 N N . LEU B 2 59 ? 16.498 24.113 24.653 1.00 66.75 226 LEU B N 1
ATOM 2129 C CA . LEU B 2 59 ? 17.507 24.135 23.604 1.00 60.74 226 LEU B CA 1
ATOM 2130 C C . LEU B 2 59 ? 17.580 25.489 22.898 1.00 56.72 226 LEU B C 1
ATOM 2131 O O . LEU B 2 59 ? 16.588 25.980 22.346 1.00 54.11 226 LEU B O 1
ATOM 2136 N N . GLU B 2 60 ? 18.768 26.081 22.915 1.00 61.45 227 GLU B N 1
ATOM 2137 C CA . GLU B 2 60 ? 18.965 27.425 22.383 1.00 78.96 227 GLU B CA 1
ATOM 2138 C C . GLU B 2 60 ?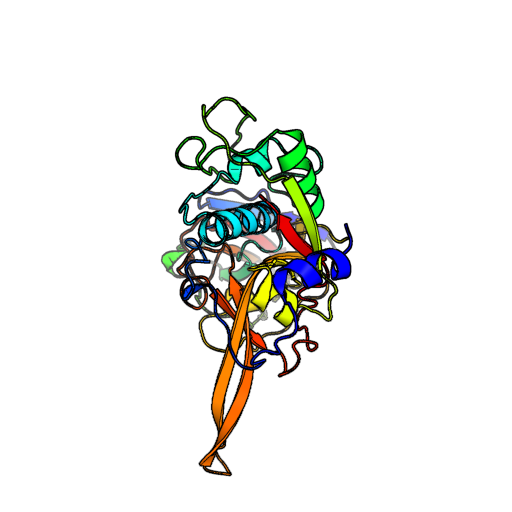 19.668 27.427 21.026 1.00 77.50 227 GLU B C 1
ATOM 2139 O O . GLU B 2 60 ? 20.546 26.602 20.759 1.00 75.89 227 GLU B O 1
ATOM 2145 N N . GLY B 2 61 ? 19.278 28.364 20.171 1.00 73.51 228 GLY B N 1
ATOM 2146 C CA . GLY B 2 61 ? 19.896 28.504 18.867 1.00 66.06 228 GLY B CA 1
ATOM 2147 C C . GLY B 2 61 ? 19.635 29.856 18.227 1.00 62.70 228 GLY B C 1
ATOM 2148 O O . GLY B 2 61 ? 19.165 30.798 18.873 1.00 55.63 228 GLY B O 1
ATOM 2149 N N . ASN B 2 62 ? 19.951 29.952 16.943 1.00 57.30 229 ASN B N 1
ATOM 2150 C CA . ASN B 2 62 ? 19.703 31.168 16.198 1.00 51.26 229 ASN B CA 1
ATOM 2151 C C . ASN B 2 62 ? 18.740 30.919 15.049 1.00 50.43 229 ASN B C 1
ATOM 2152 O O . ASN B 2 62 ? 18.912 29.988 14.261 1.00 58.48 229 ASN B O 1
ATOM 2157 N N . ALA B 2 63 ? 17.710 31.750 14.972 1.00 44.19 230 ALA B N 1
ATOM 2158 C CA . ALA B 2 63 ? 16.736 31.662 13.895 1.00 44.47 230 ALA B CA 1
ATOM 2159 C C . ALA B 2 63 ? 17.374 31.980 12.542 1.00 45.64 230 ALA B C 1
ATOM 2160 O O . ALA B 2 63 ? 18.241 32.860 12.441 1.00 41.62 230 ALA B O 1
ATOM 2162 N N . GLY B 2 64 ? 16.940 31.248 11.514 1.00 39.30 231 GLY B N 1
ATOM 2163 C CA . GLY B 2 64 ? 17.342 31.506 10.144 1.00 33.77 231 GLY B CA 1
ATOM 2164 C C . GLY B 2 64 ? 18.752 31.109 9.719 1.00 37.54 231 GLY B C 1
ATOM 2165 O O . GLY B 2 64 ? 19.206 31.527 8.657 1.00 47.33 231 GLY B O 1
ATOM 2166 N N . THR B 2 65 ? 19.445 30.298 10.515 1.00 33.18 232 THR B N 1
ATOM 2167 C CA . THR B 2 65 ? 20.760 29.805 10.114 1.00 38.89 232 THR B CA 1
ATOM 2168 C C . THR B 2 65 ? 20.705 28.504 9.294 1.00 42.86 232 THR B C 1
ATOM 2169 O O . THR B 2 65 ? 21.667 28.159 8.611 1.00 47.27 232 THR B O 1
ATOM 2173 N N . GLY B 2 66 ? 19.585 27.790 9.350 1.00 41.76 233 GLY B N 1
ATOM 2174 C CA . GLY B 2 66 ? 19.471 26.516 8.657 1.00 39.63 233 GLY B CA 1
ATOM 2175 C C . GLY B 2 66 ? 19.796 25.320 9.550 1.00 42.55 233 GLY B C 1
ATOM 2176 O O . GLY B 2 66 ? 19.657 24.171 9.146 1.00 42.70 233 GLY B O 1
ATOM 2177 N N . TYR B 2 67 ? 20.251 25.599 10.764 1.00 50.04 234 TYR B N 1
ATOM 2178 C CA . TYR B 2 67 ? 20.416 24.576 11.781 1.00 51.12 234 TYR B CA 1
ATOM 2179 C C . TYR B 2 67 ? 19.115 24.339 12.539 1.00 54.72 234 TYR B C 1
ATOM 2180 O O . TYR B 2 67 ? 18.399 25.289 12.867 1.00 61.71 234 TYR B O 1
ATOM 2189 N N . LEU B 2 68 ? 18.813 23.073 12.813 1.00 54.79 235 LEU B N 1
ATOM 2190 C CA . LEU B 2 68 ? 17.750 22.735 13.766 1.00 63.08 235 LEU B CA 1
ATOM 2191 C C . LEU B 2 68 ? 18.184 21.692 14.810 1.00 60.62 235 LEU B C 1
ATOM 2192 O O . LEU B 2 68 ? 19.114 20.921 14.589 1.00 66.59 235 LEU B O 1
ATOM 2197 N N . TRP B 2 69 ? 17.510 21.695 15.954 1.00 60.09 236 TRP B N 1
ATOM 2198 C CA . TRP B 2 69 ? 17.742 20.704 16.999 1.00 51.45 236 TRP B CA 1
ATOM 2199 C C . TRP B 2 69 ? 16.946 19.432 16.724 1.00 52.98 236 TRP B C 1
ATOM 2200 O O . TRP B 2 69 ? 15.721 19.481 16.556 1.00 47.79 236 TRP B O 1
ATOM 2211 N N . VAL B 2 70 ? 17.643 18.298 16.688 1.00 57.18 237 VAL B N 1
ATOM 2212 C CA . VAL B 2 70 ? 17.008 16.997 16.478 1.00 56.98 237 VAL B CA 1
ATOM 2213 C C . VAL B 2 70 ? 17.352 16.017 17.603 1.00 58.57 237 VAL B C 1
ATOM 2214 O O . VAL B 2 70 ? 18.519 15.872 17.974 1.00 60.88 237 VAL B O 1
ATOM 2218 N N . LEU B 2 71 ? 16.340 15.357 18.159 1.00 61.07 238 LEU B N 1
ATOM 2219 C CA . LEU B 2 71 ? 16.595 14.271 19.105 1.00 57.16 238 LEU B CA 1
ATOM 2220 C C . LEU B 2 71 ? 17.030 13.051 18.315 1.00 56.89 238 LEU B C 1
ATOM 2221 O O . LEU B 2 71 ? 16.269 12.527 17.503 1.00 52.77 238 LEU B O 1
ATOM 2226 N N . LEU B 2 72 ? 18.258 12.606 18.551 1.00 62.39 239 LEU B N 1
ATOM 2227 C CA . LEU B 2 72 ? 18.875 11.602 17.694 1.00 68.13 239 LEU B CA 1
ATOM 2228 C C . LEU B 2 72 ? 18.857 10.188 18.263 1.00 69.52 239 LEU B C 1
ATOM 2229 O O . LEU B 2 72 ? 18.943 9.220 17.509 1.00 69.68 239 LEU B O 1
ATOM 2234 N N . GLY B 2 73 ? 18.760 10.056 19.581 1.00 70.38 240 GLY B N 1
ATOM 2235 C CA . GLY B 2 73 ? 18.750 8.727 20.162 1.00 77.44 240 GLY B CA 1
ATOM 2236 C C . GLY B 2 73 ? 18.801 8.612 21.672 1.00 80.41 240 GLY B C 1
ATOM 2237 O O . GLY B 2 73 ? 19.252 9.525 22.369 1.00 77.93 240 GLY B O 1
ATOM 2238 N N . ILE B 2 74 ? 18.312 7.472 22.161 1.00 80.76 241 ILE B N 1
ATOM 2239 C CA . ILE B 2 74 ? 18.464 7.056 23.549 1.00 78.62 241 ILE B CA 1
ATOM 2240 C C . ILE B 2 74 ? 19.289 5.769 23.552 1.00 75.22 241 ILE B C 1
ATOM 2241 O O . ILE B 2 74 ? 18.943 4.814 22.854 1.00 78.30 241 ILE B O 1
ATOM 2246 N N . HIS B 2 75 ? 20.382 5.743 24.313 1.00 69.90 242 HIS B N 1
ATOM 2247 C CA . HIS B 2 75 ? 21.253 4.563 24.357 1.00 69.46 242 HIS B CA 1
ATOM 2248 C C . HIS B 2 75 ? 21.555 4.102 25.782 1.00 73.14 242 HIS B C 1
ATOM 2249 O O . HIS B 2 75 ? 21.574 4.902 26.719 1.00 73.35 242 HIS B O 1
ATOM 2256 N N . LYS B 2 76 ? 21.795 2.806 25.940 1.00 74.31 243 LYS B N 1
ATOM 2257 C CA . LYS B 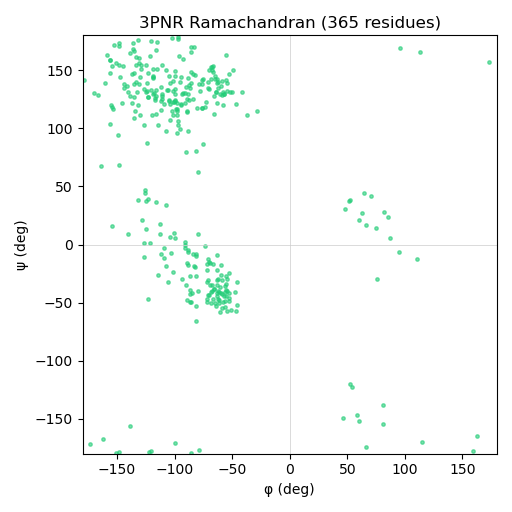2 76 ? 22.379 2.305 27.177 1.00 74.49 243 LYS B CA 1
ATOM 2258 C C . LYS B 2 76 ? 23.888 2.399 27.044 1.00 72.62 243 LYS B C 1
ATOM 2259 O O . LYS B 2 76 ? 24.584 2.755 27.995 1.00 73.57 243 LYS B O 1
ATOM 2265 N N . ASP B 2 77 ? 24.381 2.090 25.848 1.00 71.55 244 ASP B N 1
ATOM 2266 C CA . ASP B 2 77 ? 25.795 2.248 25.515 1.00 77.77 244 ASP B CA 1
ATOM 2267 C C . ASP B 2 77 ? 26.173 3.721 25.389 1.00 77.47 244 ASP B C 1
ATOM 2268 O O . ASP B 2 77 ? 25.412 4.520 24.840 1.00 84.11 244 ASP B O 1
ATOM 2273 N N . GLU B 2 78 ? 27.349 4.076 25.894 1.00 73.63 245 GLU B N 1
ATOM 2274 C CA . GLU B 2 78 ? 27.910 5.392 25.630 1.00 81.43 245 GLU B CA 1
ATOM 2275 C C . GLU B 2 78 ? 28.023 5.538 24.116 1.00 85.80 245 GLU B C 1
ATOM 2276 O O . GLU B 2 78 ? 28.714 4.749 23.466 1.00 79.86 245 GLU B O 1
ATOM 2282 N N . PRO B 2 79 ? 27.336 6.548 23.550 1.00 84.63 246 PRO B N 1
ATOM 2283 C CA . PRO B 2 79 ? 27.195 6.690 22.096 1.00 76.59 246 PRO B CA 1
ATOM 2284 C C . PRO B 2 79 ? 28.436 7.286 21.427 1.00 71.13 246 PRO B C 1
ATOM 2285 O O . PRO B 2 79 ? 29.046 8.228 21.942 1.00 68.79 246 PRO B O 1
ATOM 2289 N N . ILE B 2 80 ? 28.806 6.729 20.281 1.00 72.23 247 ILE B N 1
ATOM 2290 C CA . ILE B 2 80 ? 29.885 7.290 19.482 1.00 79.37 247 ILE B CA 1
ATOM 2291 C C . ILE B 2 80 ? 29.263 8.218 18.441 1.00 81.11 247 ILE B C 1
ATOM 2292 O O . ILE B 2 80 ? 28.447 7.788 17.626 1.00 86.90 247 ILE B O 1
ATOM 2297 N N . ILE B 2 81 ? 29.632 9.495 18.483 1.00 75.45 248 ILE B N 1
ATOM 2298 C CA . ILE B 2 81 ? 28.971 10.506 17.658 1.00 69.77 248 ILE B CA 1
ATOM 2299 C C . ILE B 2 81 ? 29.602 10.682 16.283 1.00 66.43 248 ILE B C 1
ATOM 2300 O O . ILE B 2 81 ? 30.742 11.131 16.173 1.00 67.19 248 ILE B O 1
ATOM 2305 N N . ASN B 2 82 ? 28.853 10.336 15.238 1.00 66.36 249 ASN B N 1
ATOM 2306 C CA . ASN B 2 82 ? 29.289 10.613 13.872 1.00 72.38 249 ASN B CA 1
ATOM 2307 C C . ASN B 2 82 ? 28.252 11.378 13.044 1.00 69.15 249 ASN B C 1
ATOM 2308 O O . ASN B 2 82 ? 27.274 10.793 12.573 1.00 73.06 249 ASN B O 1
ATOM 2313 N N . PRO B 2 83 ? 28.472 12.693 12.865 1.00 64.24 250 PRO B N 1
ATOM 2314 C CA . PRO B 2 83 ? 27.579 13.583 12.109 1.00 59.56 250 PRO B CA 1
ATOM 2315 C C . PRO B 2 83 ? 27.464 13.166 10.648 1.00 61.05 250 PRO B C 1
ATOM 2316 O O . PRO B 2 83 ? 26.431 13.399 10.016 1.00 59.76 250 PRO B O 1
ATOM 2320 N N . GLU B 2 84 ? 28.521 12.559 10.120 1.00 59.60 251 GLU B N 1
ATOM 2321 C CA . GLU B 2 84 ? 28.466 11.956 8.799 1.00 66.52 251 GLU B CA 1
ATOM 2322 C C . GLU B 2 84 ? 27.185 11.125 8.656 1.00 69.34 251 GLU B C 1
ATOM 2323 O O . GLU B 2 84 ? 26.615 11.027 7.567 1.00 65.55 251 GLU B O 1
ATOM 2329 N N . ASN B 2 85 ? 26.730 10.540 9.765 1.00 66.23 252 ASN B N 1
ATOM 2330 C CA . ASN B 2 85 ? 25.625 9.584 9.732 1.00 65.42 252 ASN B CA 1
ATOM 2331 C C . ASN B 2 85 ? 24.284 10.113 10.217 1.00 61.70 252 ASN B C 1
ATOM 2332 O O . ASN B 2 85 ? 23.328 9.341 10.356 1.00 55.75 252 ASN B O 1
ATOM 2337 N N . PHE B 2 86 ? 24.210 11.414 10.489 1.00 55.86 253 PHE B N 1
ATOM 2338 C CA . PHE B 2 86 ? 22.941 12.020 10.869 1.00 52.83 253 PHE B CA 1
ATOM 2339 C C . PHE B 2 86 ? 21.961 11.978 9.702 1.00 58.12 253 PHE B C 1
ATOM 2340 O O . PHE B 2 86 ? 22.369 11.971 8.536 1.00 61.46 253 PHE B O 1
ATOM 2348 N N . PRO B 2 87 ? 20.659 11.976 10.020 1.00 57.40 254 PRO B N 1
ATOM 2349 C CA . PRO B 2 87 ? 19.559 12.006 9.047 1.00 52.59 254 PRO B CA 1
ATOM 2350 C C . PRO B 2 87 ? 19.578 13.267 8.174 1.00 55.19 254 PRO B C 1
ATOM 2351 O O . PRO B 2 87 ? 19.655 14.386 8.692 1.00 50.73 254 PRO B O 1
ATOM 2355 N N . THR B 2 88 ? 19.497 13.085 6.859 1.00 63.03 255 THR B N 1
ATOM 2356 C CA . THR B 2 88 ? 19.400 14.216 5.938 1.00 63.50 255 THR B CA 1
ATOM 2357 C C . THR B 2 88 ? 17.951 14.670 5.828 1.00 67.10 255 THR B C 1
ATOM 2358 O O . THR B 2 88 ? 17.653 15.708 5.233 1.00 75.22 255 THR B O 1
ATOM 2362 N N . LYS B 2 89 ? 17.056 13.886 6.415 1.00 64.26 256 LYS B N 1
ATOM 2363 C CA . LYS B 2 89 ? 15.624 14.144 6.323 1.00 70.34 256 LYS B CA 1
ATOM 2364 C C . LYS B 2 89 ? 14.971 14.363 7.685 1.00 64.81 256 LYS B C 1
ATOM 2365 O O . LYS B 2 89 ? 15.609 14.235 8.735 1.00 69.38 256 LYS B O 1
ATOM 2371 N N . LEU B 2 90 ? 13.688 14.696 7.652 1.00 54.32 257 LEU B N 1
ATOM 2372 C CA . LEU B 2 90 ? 12.941 15.009 8.859 1.00 58.20 257 LEU B CA 1
ATOM 2373 C C . LEU B 2 90 ? 12.821 13.801 9.797 1.00 67.25 257 LEU B C 1
ATOM 2374 O O . LEU B 2 90 ? 12.469 12.702 9.370 1.00 65.52 257 LEU B O 1
ATOM 2379 N N . THR B 2 91 ? 13.117 14.016 11.076 1.00 71.81 258 THR B N 1
ATOM 2380 C CA . THR B 2 91 ? 13.003 12.967 12.084 1.00 65.80 258 THR B CA 1
ATOM 2381 C C . THR B 2 91 ? 11.802 13.242 12.976 1.00 67.89 258 THR B C 1
ATOM 2382 O O . THR B 2 91 ? 11.892 14.025 13.922 1.00 70.74 258 THR B O 1
ATOM 2386 N N . LYS B 2 92 ? 10.680 12.590 12.679 1.00 76.19 259 LYS B N 1
ATOM 2387 C CA . LYS B 2 92 ? 9.415 12.896 13.357 1.00 86.21 259 LYS B CA 1
ATOM 2388 C C . LYS B 2 92 ? 9.167 12.156 14.678 1.00 85.70 259 LYS B C 1
ATOM 2389 O O . LYS B 2 92 ? 8.697 12.752 15.650 1.00 84.68 259 LYS B O 1
ATOM 2395 N N . LYS B 2 93 ? 9.486 10.866 14.714 1.00 83.57 260 LYS B N 1
ATOM 2396 C CA . LYS B 2 93 ? 9.213 10.044 15.891 1.00 78.49 260 LYS B CA 1
ATOM 2397 C C . LYS B 2 93 ? 9.856 10.572 17.179 1.00 74.57 260 LYS B C 1
ATOM 2398 O O . LYS B 2 93 ? 11.054 10.867 17.210 1.00 69.26 260 LYS B O 1
ATOM 2404 N N . SER B 2 94 ? 9.045 10.681 18.234 1.00 73.04 261 SER B N 1
ATOM 2405 C CA . SER B 2 94 ? 9.540 10.894 19.594 1.00 68.68 261 SER B CA 1
ATOM 2406 C C . SER B 2 94 ? 9.880 9.545 20.219 1.00 68.16 261 SER B C 1
ATOM 2407 O O . SER B 2 94 ? 9.557 8.498 19.657 1.00 58.35 261 SER B O 1
ATOM 2410 N N . PHE B 2 95 ? 10.530 9.559 21.380 1.00 78.27 262 PHE B N 1
ATOM 2411 C CA . PHE B 2 95 ? 10.950 8.303 22.003 1.00 83.51 262 PHE B CA 1
ATOM 2412 C C . PHE B 2 95 ? 10.064 7.856 23.161 1.00 84.02 262 PHE B C 1
ATOM 2413 O O . PHE B 2 95 ? 10.007 8.515 24.200 1.00 81.39 262 PHE B O 1
ATOM 2421 N N . PHE B 2 96 ? 9.390 6.722 22.977 1.00 85.71 263 PHE B N 1
ATOM 2422 C CA . PHE B 2 96 ? 8.516 6.168 24.010 1.00 85.44 263 PHE B CA 1
ATOM 2423 C C . PHE B 2 96 ? 8.805 4.690 24.260 1.00 83.12 263 PHE B C 1
ATOM 2424 O O . PHE B 2 96 ? 8.558 3.846 23.400 1.00 76.16 263 PHE B O 1
ATOM 2432 N N . SER B 2 97 ? 9.338 4.381 25.439 1.00 91.84 264 SER B N 1
ATOM 2433 C CA . SER B 2 97 ? 9.578 2.993 25.826 1.00 96.65 264 SER B CA 1
ATOM 2434 C C . SER B 2 97 ? 9.052 2.726 27.234 1.00 100.27 264 SER B C 1
ATOM 2435 O O . SER B 2 97 ? 8.570 3.636 27.911 1.00 96.60 264 SER B O 1
ATOM 2438 N N . GLU B 2 98 ? 9.141 1.473 27.667 1.00 107.69 265 GLU B N 1
ATOM 2439 C CA . GLU B 2 98 ? 8.709 1.102 29.006 1.00 110.98 265 GLU B CA 1
ATOM 2440 C C . GLU B 2 98 ? 9.558 1.809 30.058 1.00 108.28 265 GLU B C 1
ATOM 2441 O O . GLU B 2 98 ? 9.059 2.193 31.115 1.00 109.87 265 GLU B O 1
ATOM 2447 N N . GLU B 2 99 ? 10.839 1.992 29.752 1.00 105.30 266 GLU B N 1
ATOM 2448 C CA . GLU B 2 99 ? 11.791 2.557 30.702 1.00 106.10 266 GLU B CA 1
ATOM 2449 C C . GLU B 2 99 ? 11.804 4.083 30.708 1.00 104.46 266 GLU B C 1
ATOM 2450 O O . GLU B 2 99 ? 11.876 4.706 31.768 1.00 105.60 266 GLU B O 1
ATOM 2456 N N . ILE B 2 100 ? 11.740 4.682 29.523 1.00 100.69 267 ILE B N 1
ATOM 2457 C CA . ILE B 2 100 ? 11.894 6.129 29.397 1.00 94.86 267 ILE B CA 1
ATOM 2458 C C . ILE B 2 100 ? 11.120 6.689 28.206 1.00 89.52 267 ILE B C 1
ATOM 2459 O O . ILE B 2 100 ? 10.823 5.972 27.250 1.00 85.11 267 ILE B O 1
ATOM 2464 N N . SER B 2 101 ? 10.792 7.975 28.271 1.00 87.66 268 SER B N 1
ATOM 2465 C CA . SER B 2 101 ? 10.168 8.647 27.136 1.00 94.38 268 SER B CA 1
ATOM 2466 C C . SER B 2 101 ? 10.740 10.056 26.925 1.00 88.68 268 SER B C 1
ATOM 2467 O O . SER B 2 101 ? 10.801 10.867 27.861 1.00 79.29 268 SER B O 1
ATOM 2470 N N . VAL B 2 102 ? 11.172 10.329 25.694 1.00 81.62 269 VAL B N 1
ATOM 2471 C CA . VAL B 2 102 ? 11.704 11.643 25.337 1.00 81.42 269 VAL B CA 1
ATOM 2472 C C . VAL B 2 102 ? 11.160 12.150 23.994 1.00 75.40 269 VAL B C 1
ATOM 2473 O O . VAL B 2 102 ? 11.049 11.402 23.017 1.00 68.09 269 VAL B O 1
ATOM 2477 N N . THR B 2 103 ? 10.820 13.432 23.956 1.00 75.47 270 THR B N 1
ATOM 2478 C CA . THR B 2 103 ? 10.160 14.016 22.794 1.00 76.51 270 THR B CA 1
ATOM 2479 C C . THR B 2 103 ? 11.121 14.772 21.879 1.00 71.79 270 THR B C 1
ATOM 2480 O O . THR B 2 103 ? 12.119 15.326 22.340 1.00 68.60 270 THR B O 1
ATOM 2484 N N . GLN B 2 104 ? 10.813 14.788 20.583 1.00 68.59 271 GLN B N 1
ATOM 2485 C CA . GLN B 2 104 ? 11.554 15.607 19.626 1.00 70.85 271 GLN B CA 1
ATOM 2486 C C . GLN B 2 104 ? 11.405 17.077 19.998 1.00 75.05 271 GLN B C 1
ATOM 2487 O O . GLN B 2 104 ? 10.322 17.509 20.397 1.00 74.59 271 GLN B O 1
ATOM 2493 N N . PRO B 2 105 ? 12.493 17.857 19.878 1.00 76.60 272 PRO B N 1
ATOM 2494 C CA . PRO B 2 105 ? 12.358 19.274 20.238 1.00 73.69 272 PRO B CA 1
ATOM 2495 C C . PRO B 2 105 ? 11.279 19.961 19.399 1.00 66.94 272 PRO B C 1
ATOM 2496 O O . PRO B 2 105 ? 11.138 19.663 18.211 1.00 63.55 272 PRO B O 1
ATOM 2500 N N . LYS B 2 106 ? 10.506 20.840 20.030 1.00 68.02 273 LYS B N 1
ATOM 2501 C CA . LYS B 2 106 ? 9.491 21.622 19.331 1.00 68.32 273 LYS B CA 1
ATOM 2502 C C . LYS B 2 106 ? 9.528 23.087 19.758 1.00 60.22 273 LYS B C 1
ATOM 2503 O O . LYS B 2 106 ? 10.175 23.437 20.748 1.00 52.07 273 LYS B O 1
ATOM 2509 N N . LYS B 2 107 ? 8.840 23.932 18.995 1.00 64.75 274 LYS B N 1
ATOM 2510 C CA . LYS B 2 107 ? 8.914 25.383 19.153 1.00 76.29 274 LYS B CA 1
ATOM 2511 C C . LYS B 2 107 ? 8.708 25.880 20.582 1.00 83.88 274 LYS B C 1
ATOM 2512 O O . LYS B 2 107 ? 7.756 25.490 21.262 1.00 81.21 274 LYS B O 1
ATOM 2518 N N . TYR B 2 108 ? 9.613 26.750 21.020 1.00 92.31 275 TYR B N 1
ATOM 2519 C CA . TYR B 2 108 ? 9.429 27.531 22.240 1.00 93.54 275 TYR B CA 1
ATOM 2520 C C . TYR B 2 108 ? 8.946 26.696 23.420 1.00 89.71 275 TYR B C 1
ATOM 2521 O O . TYR B 2 108 ? 9.542 26.730 24.496 1.00 88.20 275 TYR B O 1
ATOM 2530 N N . MET B 2 140 ? 8.924 46.265 13.504 1.00 78.79 307 MET B N 1
ATOM 2531 C CA . MET B 2 140 ? 9.908 45.422 12.828 1.00 78.35 307 MET B CA 1
ATOM 2532 C C . MET B 2 140 ? 10.499 44.367 13.766 1.00 80.58 307 MET B C 1
ATOM 2533 O O . MET B 2 140 ? 11.183 44.699 14.736 1.00 83.39 307 MET B O 1
ATOM 2538 N N . GLN B 2 141 ? 10.229 43.098 13.468 1.00 77.23 308 GLN B N 1
ATOM 2539 C CA . GLN B 2 141 ? 10.771 41.981 14.239 1.00 78.39 308 GLN B CA 1
ATOM 2540 C C . GLN B 2 141 ? 12.284 41.855 14.066 1.00 74.51 308 GLN B C 1
ATOM 2541 O O . GLN B 2 141 ? 12.829 42.246 13.031 1.00 71.35 308 GLN B O 1
ATOM 2547 N N . LEU B 2 142 ? 12.956 41.303 15.077 1.00 65.63 309 LEU B N 1
ATOM 2548 C CA . LEU B 2 142 ? 14.384 40.999 14.974 1.00 57.65 309 LEU B CA 1
ATOM 2549 C C . LEU B 2 142 ? 14.656 39.743 14.134 1.00 55.18 309 LEU B C 1
ATOM 2550 O O . LEU B 2 142 ? 14.235 38.623 14.473 1.00 50.76 309 LEU B O 1
ATOM 2555 N N . LEU B 2 143 ? 15.364 39.935 13.031 1.00 49.94 310 LEU B N 1
ATOM 2556 C CA . LEU B 2 143 ? 15.672 38.828 12.142 1.00 45.22 310 LEU B CA 1
ATOM 2557 C C . LEU B 2 143 ? 16.957 38.161 12.593 1.00 43.76 310 LEU B C 1
ATOM 2558 O O . LEU B 2 143 ? 17.986 38.827 12.765 1.00 43.03 310 LEU B O 1
ATOM 2563 N N . GLY B 2 144 ? 16.879 36.851 12.827 1.00 43.39 311 GLY B N 1
ATOM 2564 C CA . GLY B 2 144 ? 18.042 36.055 13.171 1.00 48.64 311 GLY B CA 1
ATOM 2565 C C . GLY B 2 144 ? 18.369 36.066 14.645 1.00 50.80 311 GLY B C 1
ATOM 2566 O O . GLY B 2 144 ? 19.515 35.825 15.036 1.00 48.87 311 GLY B O 1
ATOM 2567 N N . GLY B 2 145 ? 17.354 36.339 15.463 1.00 51.02 312 GLY B N 1
ATOM 2568 C CA . GLY B 2 145 ? 17.508 36.365 16.907 1.00 43.94 312 GLY B CA 1
ATOM 2569 C C . GLY B 2 145 ? 17.422 34.983 17.536 1.00 57.15 312 GLY B C 1
ATOM 2570 O O . GLY B 2 145 ? 17.087 34.005 16.865 1.00 46.50 312 GLY B O 1
ATOM 2571 N N . PRO B 2 146 ? 17.754 34.894 18.832 1.00 75.85 313 PRO B N 1
ATOM 2572 C CA . PRO B 2 146 ? 17.654 33.680 19.647 1.00 73.78 313 PRO B CA 1
ATOM 2573 C C . PRO B 2 146 ? 16.387 32.876 19.393 1.00 66.92 313 PRO B C 1
ATOM 2574 O O . PRO B 2 146 ? 15.290 33.423 19.400 1.00 68.59 313 PRO B O 1
ATOM 2578 N N . ASP B 2 147 ? 16.572 31.576 19.184 1.00 66.57 314 ASP B N 1
ATOM 2579 C CA . ASP B 2 147 ? 15.520 30.647 18.787 1.00 75.17 314 ASP B CA 1
ATOM 2580 C C . ASP B 2 147 ? 15.387 29.553 19.865 1.00 87.85 314 ASP B C 1
ATOM 2581 O O . ASP B 2 147 ? 16.291 28.729 20.039 1.00 90.64 314 ASP B O 1
ATOM 2586 N N . ARG B 2 148 ? 14.268 29.560 20.593 1.00 84.95 315 ARG B N 1
ATOM 2587 C CA . ARG B 2 148 ? 14.037 28.600 21.676 1.00 85.45 315 ARG B CA 1
ATOM 2588 C C . ARG B 2 148 ? 13.289 27.339 21.234 1.00 76.42 315 ARG B C 1
ATOM 2589 O O . ARG B 2 148 ? 12.248 27.419 20.580 1.00 74.64 315 ARG B O 1
ATOM 2597 N N . MET B 2 149 ? 13.818 26.174 21.599 1.00 66.91 316 MET B N 1
ATOM 2598 C CA . MET B 2 149 ? 13.109 24.916 21.367 1.00 68.19 316 MET B CA 1
ATOM 2599 C C . MET B 2 149 ? 13.175 24.009 22.602 1.00 72.60 316 MET B C 1
ATOM 2600 O O . MET B 2 149 ? 14.159 24.031 23.339 1.00 72.06 316 MET B O 1
ATOM 2605 N N . ARG B 2 150 ? 12.127 23.221 22.833 1.00 80.26 317 ARG B N 1
ATOM 2606 C CA . ARG B 2 150 ? 12.016 22.452 24.080 1.00 80.04 317 ARG B CA 1
ATOM 2607 C C . ARG B 2 150 ? 11.833 20.943 23.902 1.00 70.65 317 ARG B C 1
ATOM 2608 O O . ARG B 2 150 ? 10.988 20.501 23.122 1.00 60.78 317 ARG B O 1
ATOM 2616 N N . SER B 2 151 ? 12.622 20.159 24.640 1.00 71.24 318 SER B N 1
ATOM 2617 C CA . SER B 2 151 ? 12.417 18.705 24.709 1.00 79.17 318 SER B CA 1
ATOM 2618 C C . SER B 2 151 ? 12.023 18.231 26.118 1.00 79.65 318 SER B C 1
ATOM 2619 O O . SER B 2 151 ? 12.397 18.839 27.128 1.00 73.08 318 SER B O 1
ATOM 2622 N N . VAL B 2 152 ? 11.271 17.133 26.168 1.00 79.44 319 VAL B N 1
ATOM 2623 C CA . VAL B 2 152 ? 10.712 16.620 27.414 1.00 81.92 319 VAL B CA 1
ATOM 2624 C C . VAL B 2 152 ? 11.248 15.234 27.781 1.00 78.60 319 VAL B C 1
ATOM 2625 O O . VAL B 2 152 ? 11.145 14.287 26.990 1.00 71.27 319 VAL B O 1
ATOM 2629 N N . ILE B 2 153 ? 11.812 15.116 28.982 1.00 77.28 320 ILE B N 1
ATOM 2630 C CA . ILE B 2 153 ? 12.342 13.833 29.450 1.00 86.29 320 ILE B CA 1
ATOM 2631 C C . ILE B 2 153 ? 11.595 13.300 30.676 1.00 86.93 320 ILE B C 1
ATOM 2632 O O . ILE B 2 153 ? 11.447 14.001 31.678 1.00 80.49 320 ILE B O 1
ATOM 2637 N N . LYS B 2 154 ? 11.134 12.054 30.590 1.00 96.17 321 LYS B N 1
ATOM 2638 C CA . LYS B 2 154 ? 10.403 11.424 31.693 1.00 98.46 321 LYS B CA 1
ATOM 2639 C C . LYS B 2 154 ? 10.835 9.975 31.934 1.00 94.19 321 LYS B C 1
ATOM 2640 O O . LYS B 2 154 ? 10.746 9.127 31.040 1.00 84.84 321 LYS B O 1
ATOM 2646 N N . GLY B 2 155 ? 11.301 9.706 33.151 1.00 100.91 322 GLY B N 1
ATOM 2647 C CA . GLY B 2 155 ? 11.722 8.372 33.541 1.00 103.89 322 GLY B CA 1
ATOM 2648 C C . GLY B 2 155 ? 10.562 7.504 33.995 1.00 107.45 322 GLY B C 1
ATOM 2649 O O . GLY B 2 155 ? 9.592 7.993 34.579 1.00 109.39 322 GLY B O 1
ATOM 2650 N N . HIS B 2 156 ? 10.663 6.209 33.718 1.00 107.03 323 HIS B N 1
ATOM 2651 C CA . HIS B 2 156 ? 9.627 5.256 34.098 1.00 104.71 323 HIS B CA 1
ATOM 2652 C C . HIS B 2 156 ? 10.215 4.091 34.889 1.00 101.71 323 HIS B C 1
ATOM 2653 O O . HIS B 2 156 ? 9.489 3.280 35.465 1.00 94.45 323 HIS B O 1
ATOM 2660 N N . LYS B 2 157 ? 11.539 4.021 34.911 1.00 105.49 324 LYS B N 1
ATOM 2661 C CA . LYS B 2 157 ? 12.236 2.890 35.494 1.00 105.96 324 LYS B CA 1
ATOM 2662 C C . LYS B 2 157 ? 13.668 3.275 35.806 1.00 107.92 324 LYS B C 1
ATOM 2663 O O . LYS B 2 157 ? 14.314 3.970 35.023 1.00 111.33 324 LYS B O 1
ATOM 2669 N N . PRO B 2 158 ? 14.171 2.828 36.959 1.00 107.96 325 PRO B N 1
ATOM 2670 C CA . PRO B 2 158 ? 15.566 3.103 37.312 1.00 105.80 325 PRO B CA 1
ATOM 2671 C C . PRO B 2 158 ? 16.518 2.670 36.198 1.00 92.66 325 PRO B C 1
ATOM 2672 O O . PRO B 2 158 ? 16.244 1.692 35.495 1.00 88.58 325 PRO B O 1
ATOM 2676 N N . GLY B 2 159 ? 17.619 3.398 36.039 1.00 84.46 326 GLY B N 1
ATOM 2677 C CA . GLY B 2 159 ? 18.610 3.061 35.033 1.00 85.53 326 GLY B CA 1
ATOM 2678 C C . GLY B 2 159 ? 19.520 4.212 34.642 1.00 85.31 326 GLY B C 1
ATOM 2679 O O . GLY B 2 159 ? 19.441 5.308 35.201 1.00 78.51 326 GLY B O 1
ATOM 2680 N N . LYS B 2 160 ? 20.402 3.947 33.684 1.00 91.57 327 LYS B N 1
ATOM 2681 C CA . LYS B 2 160 ? 21.266 4.974 33.108 1.00 94.08 327 LYS B CA 1
ATOM 2682 C C . LYS B 2 160 ? 20.954 5.123 31.624 1.00 88.76 327 LYS B C 1
ATOM 2683 O O . LYS B 2 160 ? 20.895 4.134 30.890 1.00 80.67 327 LYS B O 1
ATOM 2689 N N . TYR B 2 161 ? 20.751 6.359 31.185 1.00 90.97 328 TYR B N 1
ATOM 2690 C CA . TYR B 2 161 ? 20.330 6.610 29.812 1.00 89.90 328 TYR B CA 1
ATOM 2691 C C . TYR B 2 161 ? 21.150 7.710 29.140 1.00 86.11 328 TYR B C 1
ATOM 2692 O O . TYR B 2 161 ? 21.351 8.787 29.709 1.00 85.31 328 TYR B O 1
ATOM 2701 N N . TYR B 2 162 ? 21.630 7.420 27.931 1.00 79.36 329 TYR B N 1
ATOM 2702 C CA . TYR B 2 162 ? 22.302 8.411 27.094 1.00 68.32 329 TYR B CA 1
ATOM 2703 C C . TYR B 2 162 ? 21.312 8.991 26.091 1.00 62.01 329 TYR B C 1
ATOM 2704 O O . TYR B 2 162 ? 20.924 8.318 25.130 1.00 56.17 329 TYR B O 1
ATOM 2713 N N . ILE B 2 163 ? 20.901 10.233 26.330 1.00 59.79 330 ILE B N 1
ATOM 2714 C CA . ILE B 2 163 ? 19.997 10.943 25.430 1.00 70.62 330 ILE B CA 1
ATOM 2715 C C . ILE B 2 163 ? 20.787 11.893 24.536 1.00 71.74 330 ILE B C 1
ATOM 2716 O O . ILE B 2 163 ? 21.531 12.745 25.029 1.00 71.05 330 ILE B O 1
ATOM 2721 N N . VAL B 2 164 ? 20.634 11.747 23.224 1.00 67.58 331 VAL B N 1
ATOM 2722 C CA . VAL B 2 164 ? 21.450 12.525 22.289 1.00 62.47 331 VAL B CA 1
ATOM 2723 C C . VAL B 2 164 ? 20.675 13.574 21.484 1.00 56.05 331 VAL B C 1
ATOM 2724 O O . VAL B 2 164 ? 19.702 13.270 20.794 1.00 52.21 331 VAL B O 1
ATOM 2728 N N . TYR B 2 165 ? 21.113 14.819 21.599 1.00 59.20 332 TYR B N 1
ATOM 2729 C CA . TYR B 2 165 ? 20.549 15.906 20.813 1.00 61.89 332 TYR B CA 1
ATOM 2730 C C . TYR B 2 165 ? 21.641 16.490 19.942 1.00 62.13 332 TYR B C 1
ATOM 2731 O O . TYR B 2 165 ? 22.819 16.478 20.312 1.00 59.64 332 TYR B O 1
ATOM 2740 N N . SER B 2 166 ? 21.266 17.024 18.790 1.00 58.38 333 SER B N 1
ATOM 2741 C CA . SER B 2 166 ? 22.239 17.764 18.011 1.00 46.53 333 SER B CA 1
ATOM 2742 C C . SER B 2 166 ? 21.610 18.895 17.231 1.00 48.65 333 SER B C 1
ATOM 2743 O O . SER B 2 166 ? 20.484 18.789 16.748 1.00 49.84 333 SER B O 1
ATOM 2746 N N . TYR B 2 167 ? 22.368 19.983 17.141 1.00 52.60 334 TYR B N 1
ATOM 2747 C CA . TYR B 2 167 ? 22.035 21.158 16.358 1.00 44.41 334 TYR B CA 1
ATOM 2748 C C . TYR B 2 167 ? 22.915 21.057 15.129 1.00 50.17 334 TYR B C 1
ATOM 2749 O O . TYR B 2 167 ? 24.134 21.233 15.213 1.00 46.86 334 TYR B O 1
ATOM 2758 N N . TYR B 2 168 ? 22.307 20.738 13.990 1.00 52.21 335 TYR B N 1
ATOM 2759 C CA . TYR B 2 168 ? 23.068 20.548 12.761 1.00 45.28 335 TYR B CA 1
ATOM 2760 C C . TYR B 2 168 ? 22.256 20.963 11.535 1.00 42.44 335 TYR B C 1
ATOM 2761 O O . TYR B 2 168 ? 21.065 21.251 11.640 1.00 37.25 335 TYR B O 1
ATOM 2770 N N . ARG B 2 169 ? 22.917 21.013 10.382 1.00 40.04 336 ARG B N 1
ATOM 2771 C CA . ARG B 2 169 ? 22.235 21.230 9.112 1.00 46.19 336 ARG B CA 1
ATOM 2772 C C . ARG B 2 169 ? 22.062 19.901 8.373 1.00 45.29 336 ARG B C 1
ATOM 2773 O O . ARG B 2 169 ? 23.043 19.207 8.090 1.00 38.82 336 ARG B O 1
ATOM 2781 N N . PRO B 2 170 ? 20.810 19.546 8.058 1.00 40.38 337 PRO B N 1
ATOM 2782 C CA . PRO B 2 170 ? 20.467 18.306 7.351 1.00 40.30 337 PRO B CA 1
ATOM 2783 C C . PRO B 2 170 ? 21.136 18.222 5.987 1.00 51.33 337 PRO B C 1
ATOM 2784 O O . PRO B 2 170 ? 21.440 17.133 5.495 1.00 60.01 337 PRO B O 1
ATOM 2788 N N . PHE B 2 171 ? 21.355 19.381 5.380 1.00 52.89 338 PHE B N 1
ATOM 2789 C CA . PHE B 2 171 ? 21.927 19.451 4.049 1.00 49.24 338 PHE B CA 1
ATOM 2790 C C . PHE B 2 171 ? 23.446 19.546 4.095 1.00 58.77 338 PHE B C 1
ATOM 2791 O O . PHE B 2 171 ? 24.099 19.565 3.047 1.00 57.80 338 PHE B O 1
ATOM 2799 N N . SER B 2 172 ? 23.999 19.618 5.308 1.00 60.80 339 SER B N 1
ATOM 2800 C CA . SER B 2 172 ? 25.450 19.639 5.511 1.00 61.38 339 SER B CA 1
ATOM 2801 C C . SER B 2 172 ? 25.826 19.338 6.965 1.00 61.74 339 SER B C 1
ATOM 2802 O O . SER B 2 172 ? 26.336 20.209 7.678 1.00 58.95 339 SER B O 1
ATOM 2805 N N . PRO B 2 173 ? 25.583 18.087 7.395 1.00 56.20 340 PRO B N 1
ATOM 2806 C CA . PRO B 2 173 ? 25.682 17.604 8.778 1.00 50.20 340 PRO B CA 1
ATOM 2807 C C . PRO B 2 173 ? 27.067 17.736 9.407 1.00 53.56 340 PRO B C 1
ATOM 2808 O O . PRO B 2 173 ? 27.172 17.828 10.625 1.00 54.82 340 PRO B O 1
ATOM 2812 N N . THR B 2 174 ? 28.117 17.749 8.599 1.00 59.93 341 THR B N 1
ATOM 2813 C CA . THR B 2 174 ? 29.467 17.850 9.150 1.00 59.39 341 THR B CA 1
ATOM 2814 C C . THR B 2 174 ? 29.844 19.300 9.448 1.00 59.03 341 THR B C 1
ATOM 2815 O O . THR B 2 174 ? 30.764 19.566 10.216 1.00 60.40 341 THR B O 1
ATOM 2819 N N . SER B 2 175 ? 29.111 20.231 8.849 1.00 52.95 342 SER B N 1
ATOM 2820 C CA . SER B 2 175 ? 29.387 21.648 9.019 1.00 48.16 342 SER B CA 1
ATOM 2821 C C . SER B 2 175 ? 28.926 22.164 10.372 1.00 49.88 342 SER B C 1
ATOM 2822 O O . SER B 2 175 ? 27.813 22.666 10.502 1.00 62.37 342 SER B O 1
ATOM 2825 N N . GLY B 2 176 ? 29.783 22.032 11.378 1.00 52.06 343 GLY B N 1
ATOM 2826 C CA . GLY B 2 176 ? 29.582 22.689 12.660 1.00 47.29 343 GLY B CA 1
ATOM 2827 C C . GLY B 2 176 ? 28.450 22.150 13.506 1.00 56.16 343 GLY B C 1
ATOM 2828 O O . GLY B 2 176 ? 27.712 22.919 14.129 1.00 66.71 343 GLY B O 1
ATOM 2829 N N . ALA B 2 177 ? 28.321 20.827 13.544 1.00 54.88 344 ALA B N 1
ATOM 2830 C CA . ALA B 2 177 ? 27.312 20.178 14.376 1.00 54.60 344 ALA B CA 1
ATOM 2831 C C . ALA B 2 177 ? 27.664 20.238 15.864 1.00 55.04 344 ALA B C 1
ATOM 2832 O O . ALA B 2 177 ? 28.737 19.792 16.273 1.00 61.38 344 ALA B O 1
ATOM 2834 N N . ASN B 2 178 ? 26.758 20.809 16.659 1.00 51.40 345 ASN B N 1
ATOM 2835 C CA . ASN B 2 178 ? 26.904 20.862 18.111 1.00 52.84 345 ASN B CA 1
ATOM 2836 C C . ASN B 2 178 ? 26.040 19.782 18.762 1.00 62.31 345 ASN B C 1
ATOM 2837 O O . ASN B 2 178 ? 24.807 19.866 18.752 1.00 68.38 345 ASN B O 1
ATOM 2842 N N . THR B 2 179 ? 26.687 18.777 19.345 1.00 51.78 346 THR B N 1
ATOM 2843 C CA . THR B 2 179 ? 25.971 17.631 19.881 1.00 43.67 346 THR B CA 1
ATOM 2844 C C . THR B 2 179 ? 25.913 17.666 21.400 1.00 60.42 346 THR B C 1
ATOM 2845 O O . THR B 2 179 ? 26.921 17.927 22.060 1.00 71.01 346 THR B O 1
ATOM 2849 N N . LYS B 2 180 ? 24.722 17.432 21.946 1.00 62.39 347 LYS B N 1
ATOM 2850 C CA . LYS B 2 180 ? 24.530 17.378 23.393 1.00 60.54 347 LYS B CA 1
ATOM 2851 C C . LYS B 2 180 ? 24.078 15.994 23.851 1.00 62.98 347 LYS B C 1
ATOM 2852 O O . LYS B 2 180 ? 22.965 15.564 23.544 1.00 56.81 347 LYS B O 1
ATOM 2858 N N . ILE B 2 181 ? 24.953 15.304 24.579 1.00 67.22 348 ILE B N 1
ATOM 2859 C CA . ILE B 2 181 ? 24.589 14.065 25.257 1.00 67.24 348 ILE B CA 1
ATOM 2860 C C . ILE B 2 181 ? 24.183 14.341 26.700 1.00 64.65 348 ILE B C 1
ATOM 2861 O O . ILE B 2 181 ? 24.959 14.888 27.479 1.00 61.72 348 ILE B O 1
ATOM 2866 N N . ILE B 2 182 ? 22.960 13.969 27.050 1.00 71.03 349 ILE B N 1
ATOM 2867 C CA . ILE B 2 182 ? 22.520 14.030 28.435 1.00 73.14 349 ILE B CA 1
ATOM 2868 C C . ILE B 2 182 ? 22.670 12.645 29.035 1.00 71.76 349 ILE B C 1
ATOM 2869 O O . ILE B 2 182 ? 22.096 11.676 28.527 1.00 59.94 349 ILE B O 1
ATOM 2874 N N . TYR B 2 183 ? 23.458 12.550 30.102 1.00 79.81 350 TYR B N 1
ATOM 2875 C CA . TYR B 2 183 ? 23.600 11.296 30.828 1.00 82.01 350 TYR B CA 1
ATOM 2876 C C . TYR B 2 183 ? 22.683 11.297 32.048 1.00 76.96 350 TYR B C 1
ATOM 2877 O O . TYR B 2 183 ? 23.033 11.823 33.103 1.00 68.56 350 TYR B O 1
ATOM 2886 N N . VAL B 2 184 ? 21.503 10.710 31.881 1.00 79.49 351 VAL B N 1
ATOM 2887 C CA . VAL B 2 184 ? 20.463 10.739 32.902 1.00 82.43 351 VAL B CA 1
ATOM 2888 C C . VAL B 2 184 ? 20.409 9.442 33.711 1.00 84.72 351 VAL B C 1
ATOM 2889 O O . VAL B 2 184 ? 20.453 8.340 33.157 1.00 70.18 351 VAL B O 1
ATOM 2893 N N . THR B 2 185 ? 20.318 9.584 35.030 1.00 98.18 352 THR B N 1
ATOM 2894 C CA . THR B 2 185 ? 20.172 8.433 35.916 1.00 99.18 352 THR B CA 1
ATOM 2895 C C . THR B 2 185 ? 18.784 8.438 36.550 1.00 96.27 352 THR B C 1
ATOM 2896 O O . THR B 2 185 ? 18.441 9.353 37.300 1.00 94.43 352 THR B O 1
ATOM 2900 N N . VAL B 2 186 ? 17.982 7.427 36.230 1.00 98.68 353 VAL B N 1
ATOM 2901 C CA . VAL B 2 186 ? 16.670 7.268 36.852 1.00 104.17 353 VAL B CA 1
ATOM 2902 C C . VAL B 2 186 ? 16.776 6.425 38.125 1.00 104.31 353 VAL B C 1
ATOM 2903 O O . VAL B 2 186 ? 17.119 5.244 38.077 1.00 99.54 353 VAL B O 1
ATOM 2907 N N . GLN B 2 187 ? 16.485 7.043 39.264 1.00 108.71 354 GLN B N 1
ATOM 2908 C CA . GLN B 2 187 ? 16.570 6.357 40.546 1.00 112.62 354 GLN B CA 1
ATOM 2909 C C . GLN B 2 187 ? 15.258 6.481 41.314 1.00 114.29 354 GLN B C 1
ATOM 2910 O O . GLN B 2 187 ? 14.659 7.556 41.372 1.00 115.83 354 GLN B O 1
#

Nearest PDB structures (foldseek):
  6ssz-assembly1_A  TM=9.926E-01  e=1.815E-50  Plasmodium falciparum
  2ghu-assembly4_D  TM=9.901E-01  e=6.457E-50  Plasmodium falciparum
  2ghu-assembly3_C  TM=9.898E-01  e=2.608E-49  Plasmodium falciparum
  7ei0-assembly1_A  TM=9.889E-01  e=2.256E-48  Plasmodium falciparum 3D7
  3bpf-assembly3_C  TM=9.884E-01  e=1.486E-46  Plasmodium falciparum

Organism: Plasmodium falciparum (isolate 3D7) (NCBI:txid36329)

Sequence (369 aa):
MNYEEVIKKYRGEENFDHAAYDWRLHSGVTPVKDQKNCGSAWAFSSIGSVESQYAIRKNKLITLSEQELVDCSFKNYGCNGGLINNAFEDMIELGGICPDGDYPYVSDAPNLCNIDRCTEKYGIKNYLSVPDNKLKEALRFLGPISISVAVSDDFAFYKEGIFDGECGDQLNHAVMLVGFGMKEIVNPLTKKGEKHYYYIIKNSWGQQWGERGFINIETDESGLMRKCGLGTDAFIPLIEGKSLKLGNISNQTNQETITQSLSVGEILCIDLEGNAGTGYLWVLLGIHKDEPIINPENFPTKLTKKSFFSEEISVTQPKKYMQLLGGPDRMRSVIKGHKPGKYYIVYSYYRPFSPTSGANTKIIYVTVQ

Foldseek 3Di:
DDPVVVLCVFPPPDDDQLAWDFVVVVQQFDAAAALDQFLQLLLVLQQRLQQRQCCHVPVDRFHFDSQQLLAQQVQQPRRPYGHNQSSQVSLVVLVFTHGCVQPPDDRPPDDHRDRVSDDDGAGFDFKDWDDLQCVQSCCVGVFKKKKWFFDDPVQQVAAEDEDDDDAHDDTRHIWIFGMKHWDWDQDPVPSDTHIFIWTKIAGRNAQRGYPRRIHTYGDDSSSSRDPRCISVTIMHTHRD/DAEDEDDDADQAADEAEAEDEDEAQDKYKYKYKDWPPPQWDKWWQDKDQDDDDDDLVPDALDDDADWADDQFWTKGTWDFPVDDHTDMGITMMMIHGNHFGWMWTKMWTAHSNHRNRRIYMYIYTYGYD

InterPro domains:
  IPR000169 Cysteine peptidase, cysteine active site [PS00139] (279-290)
  IPR000668 Peptidase C1A, papain C-terminal [PF00112] (264-481)
  IPR000668 Peptidase C1A, papain C-terminal [PR00705] (279-294)
  IPR000668 Peptidase C1A, papain C-terminal [PR00705] (417-427)
  IPR000668 Peptidase C1A, papain C-terminal [PR00705] (442-448)
  IPR000668 Peptidase C1A, papain C-terminal [SM00645] (261-482)
  IPR013128 Peptidase C1A [PTHR12411] (159-473)
  IPR013201 Cathepsin propeptide inhibitor domain (I29) [PF08246] (165-222)
  IPR013201 Cathepsin propeptide inhibitor domain (I29) [SM00848] (165-222)
  IPR025660 Cysteine peptidase, histidine active site [PS00639] (415-425)
  IPR038765 Papain-like cysteine peptidase superfamily [SSF54001] (157-482)
  IPR039417 Papain-like cysteine endopeptidase [cd02248] (263-481)

B-factor: mean 63.08, std 23.4, range [20.0, 277.67]

Solvent-accessible surface area: 16952 Å² total; per-residue (Å²): 124,75,8,100,116,20,18,166,139,51,60,56,182,99,111,19,99,55,18,59,34,20,17,93,137,87,75,0,33,6,79,15,41,43,0,93,6,0,0,0,1,0,0,13,4,0,0,4,0,2,1,0,3,24,10,37,64,108,131,92,125,24,40,0,0,4,2,0,0,18,24,4,3,169,98,10,149,11,20,82,0,0,31,0,26,22,0,0,63,7,2,72,133,42,55,3,1,0,21,35,69,69,1,67,38,61,6,68,54,140,51,158,50,72,66,111,88,14,144,114,65,24,27,16,146,64,41,1,66,8,38,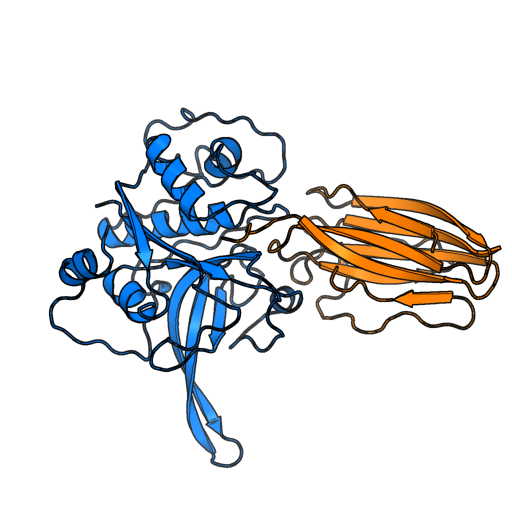68,74,78,2,3,18,0,0,68,16,2,0,0,0,0,0,0,4,5,16,9,42,31,7,7,28,16,109,141,15,41,23,141,29,92,49,17,126,111,23,28,1,1,8,3,0,0,0,1,5,54,87,103,75,94,34,109,167,58,172,140,39,74,123,65,42,37,0,5,2,14,7,8,6,11,98,137,1,15,62,190,0,20,4,14,3,74,6,48,101,53,0,97,64,66,72,11,29,0,1,73,12,2,19,0,0,21,13,88,89,83,70,29,172,14,16,149,48,46,54,144,69,48,98,70,73,37,91,36,65,4,61,64,44,56,71,0,18,0,42,1,66,8,28,11,6,0,6,18,14,9,6,9,49,15,28,65,117,92,137,10,170,40,67,16,126,116,21,47,73,142,93,42,172,178,33,69,145,42,133,47,2,16,0,39,16,11,150,96,187,119,86,74,1,1,8,91,41,160,17,92,0,53,0,78,4,70,72,86,24,99,3,36,0,5,0,0,2,1,5,2,39,11,22,72,48,7,0,0,1,1,3,0,50,1,23,6,141

CATH classification: 3.90.70.10

Secondary structure (DSSP, 8-state):
--HHHHHHHHHTT----SS-EEGGGTT--PPP-B--SSB-HHHHHHHHHHHHHHHHHH-----B-HHHHHHH-TTS-TTB-B-HHHHHHHHHHTT-B-BTTTS---TTS-----TTS-SS-B--SEEEEPPTT-HHHHHHHH--EEEEE---GGGGG--SSB--S---SS--EEEEEEEEEEEEEEPTTT--EEEEEEEEEE-SB-TTSTBTTEEEEE--TTS---GGGTTSSEEEEE--/-EEEEE----SS-EEEEEEEEE-TT-EEEEEEEEETTSS-EEEEEEEESSPPP--GGGS-SS-----EE-SSEEEPPPEE--PPBT-EEEEEEEEEE-SSEEEEEEEEEE-TT-TTSS-EEEEEEEEE-

GO terms:
  GO:0020020 food vacuole (C, IDA)
  GO:0005515 protein binding (F, IPI)
  GO:0005773 vacuole (C, EXP)

Radius of gyration: 22.77 Å; Cα contacts (8 Å, |Δi|>4): 946; chains: 2; bounding box: 48×58×61 Å